Protein AF-A0A7V2MQZ3-F1 (afdb_monomer)

Solvent-accessible surface area (backbone atoms only — not comparable to full-atom values): 10594 Å² total; per-residue (Å²): 135,88,78,90,63,58,73,69,47,40,47,36,30,30,22,35,60,73,55,72,30,81,38,19,67,58,30,14,59,55,10,47,55,54,51,50,52,52,46,49,57,57,34,46,76,74,29,74,90,39,63,67,60,37,53,52,52,46,54,30,61,71,22,47,66,39,32,17,51,50,19,57,78,65,52,51,72,80,62,49,39,68,50,84,90,76,78,88,39,48,66,54,33,18,39,42,39,22,3,43,49,30,36,42,32,76,77,58,32,67,71,53,34,50,56,47,41,43,69,61,51,56,72,37,42,69,60,43,51,78,75,50,52,57,30,48,62,50,43,43,71,78,36,71,62,45,43,79,48,77,46,81,52,92,84,33,24,40,37,36,37,26,48,83,84,40,81,76,48,74,50,78,27,79,44,71,68,62,37,47,37,49,56,32,43,49,53,54,61,55,57,60,64,77,76,114

Secondary structure (DSSP, 8-state):
-PPP--HHHHHHHHB-GGGT--SHHHHHHHHHHHHHHHHHHHHHHH-TT-HHHHHHHHHHHTSHHHHHHHHHHTTGGGG-B--S-----HHHHHHHHHHHHHHHHHHHHHHHHHHHHHHHTGGGHHHHHHHH--HHHHHHHH-TT-EEEEEEETTEEEEEEEETTEEEEEEEESSHHHHHHHHHHHHHHHHHHTT-

Structure (mmCIF, N/CA/C/O backbone):
data_AF-A0A7V2MQZ3-F1
#
_entry.id   AF-A0A7V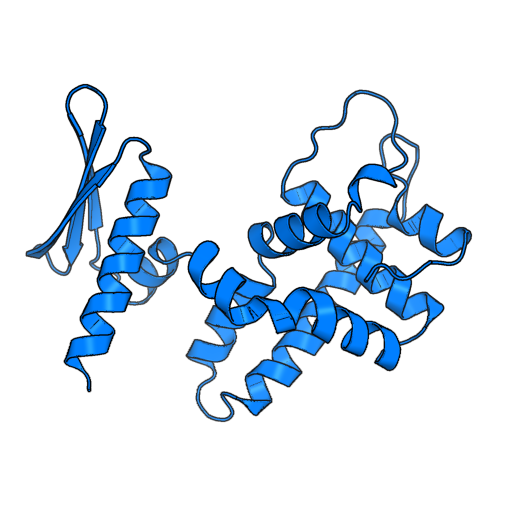2MQZ3-F1
#
loop_
_atom_site.group_PDB
_atom_site.id
_atom_site.type_symbol
_atom_site.label_atom_id
_atom_site.label_alt_id
_atom_site.label_comp_id
_atom_site.label_asym_id
_atom_site.label_entity_id
_atom_site.label_seq_id
_atom_site.pdbx_PDB_ins_code
_atom_site.Cartn_x
_atom_site.Cartn_y
_atom_site.Cartn_z
_atom_site.occupancy
_atom_site.B_iso_or_equiv
_atom_site.auth_seq_id
_atom_site.auth_comp_id
_atom_site.auth_asym_id
_atom_site.auth_atom_id
_atom_site.pdbx_PDB_model_num
ATOM 1 N N . MET A 1 1 ? 5.948 -13.185 -7.356 1.00 77.19 1 MET A N 1
ATOM 2 C CA . M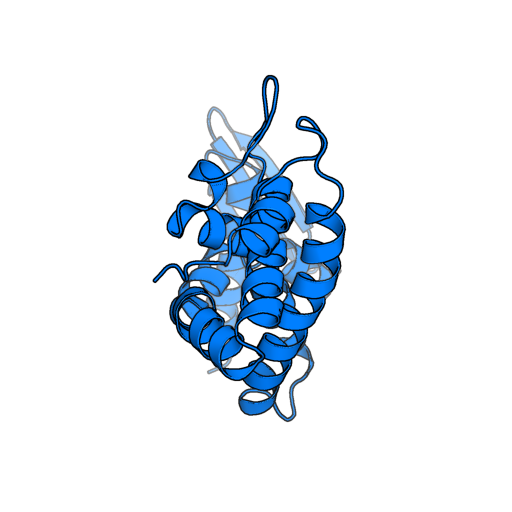ET A 1 1 ? 6.835 -13.218 -8.542 1.00 77.19 1 MET A CA 1
ATOM 3 C C . MET A 1 1 ? 7.273 -11.794 -8.841 1.00 77.19 1 MET A C 1
ATOM 5 O O . MET A 1 1 ? 6.405 -10.937 -8.936 1.00 77.19 1 MET A O 1
ATOM 9 N N . LYS A 1 2 ? 8.579 -11.535 -8.949 1.00 89.50 2 LYS A N 1
ATOM 10 C CA . LYS A 1 2 ? 9.127 -10.227 -9.335 1.00 89.50 2 LYS A CA 1
ATOM 11 C C . LYS A 1 2 ? 9.282 -10.167 -10.858 1.00 89.50 2 LYS A C 1
ATOM 13 O O . LYS A 1 2 ? 9.628 -11.168 -11.474 1.00 89.50 2 LYS A O 1
ATOM 18 N N . ILE A 1 3 ? 8.977 -9.022 -11.451 1.00 95.44 3 ILE A N 1
ATOM 19 C CA . ILE A 1 3 ? 9.142 -8.728 -12.878 1.00 95.44 3 ILE A CA 1
ATOM 20 C C . ILE A 1 3 ? 10.444 -7.948 -13.082 1.00 95.44 3 ILE A C 1
ATOM 22 O O . ILE A 1 3 ? 10.695 -6.939 -12.420 1.00 95.44 3 ILE A O 1
ATOM 26 N N . GLU A 1 4 ? 11.287 -8.417 -13.987 1.00 97.00 4 GLU A N 1
ATOM 27 C CA . GLU A 1 4 ? 12.479 -7.672 -14.377 1.00 97.00 4 GLU A CA 1
ATOM 28 C C . GLU A 1 4 ? 12.077 -6.397 -15.128 1.00 97.00 4 GLU A C 1
ATOM 30 O O . GLU A 1 4 ? 11.144 -6.424 -15.920 1.00 97.00 4 GLU A O 1
ATOM 35 N N . LEU A 1 5 ? 12.745 -5.279 -14.843 1.00 98.00 5 LEU A N 1
ATOM 36 C CA . LEU A 1 5 ? 12.546 -4.010 -15.545 1.00 98.00 5 LEU A CA 1
ATOM 37 C C . LEU A 1 5 ? 13.755 -3.742 -16.432 1.00 98.00 5 LEU A C 1
ATOM 39 O O . LEU A 1 5 ? 14.878 -4.105 -16.072 1.00 98.00 5 LEU A O 1
ATOM 43 N N . ASN A 1 6 ? 13.553 -3.036 -17.542 1.00 97.88 6 ASN A N 1
ATOM 44 C CA . ASN A 1 6 ? 14.670 -2.560 -18.344 1.00 97.88 6 ASN A CA 1
ATOM 45 C C . ASN A 1 6 ? 15.564 -1.618 -17.513 1.00 97.88 6 ASN A C 1
ATOM 47 O O . ASN A 1 6 ? 15.120 -1.003 -16.541 1.00 97.88 6 ASN A O 1
ATOM 51 N N . LEU A 1 7 ? 16.835 -1.480 -17.900 1.00 97.12 7 LEU A N 1
ATOM 52 C CA . LEU A 1 7 ? 17.829 -0.744 -17.107 1.00 97.12 7 LEU A CA 1
ATOM 53 C C . LEU A 1 7 ? 17.428 0.709 -16.817 1.00 97.12 7 LEU A C 1
ATOM 55 O O . LEU A 1 7 ? 17.641 1.197 -15.707 1.00 97.12 7 LEU A O 1
ATOM 59 N N . GLN A 1 8 ? 16.833 1.398 -17.793 1.00 97.81 8 GLN A N 1
ATOM 60 C CA . GLN A 1 8 ? 16.429 2.792 -17.632 1.00 97.81 8 GLN A CA 1
ATOM 61 C C . GLN A 1 8 ? 15.252 2.920 -16.660 1.00 97.81 8 GLN A C 1
ATOM 63 O O . GLN A 1 8 ? 15.266 3.773 -15.773 1.00 97.81 8 GLN A O 1
ATOM 68 N N . THR A 1 9 ? 14.238 2.074 -16.810 1.00 98.06 9 THR A N 1
ATOM 69 C CA . THR A 1 9 ? 13.069 2.031 -15.933 1.00 98.06 9 THR A CA 1
ATOM 70 C C . THR A 1 9 ? 13.478 1.619 -14.524 1.00 98.06 9 THR A C 1
ATOM 72 O O . THR A 1 9 ? 13.089 2.276 -13.560 1.00 98.06 9 THR A O 1
ATOM 75 N N . ARG A 1 10 ? 14.342 0.607 -14.390 1.00 98.12 10 ARG A N 1
ATOM 76 C CA . ARG A 1 10 ? 14.912 0.168 -13.110 1.00 98.12 10 ARG A CA 1
ATOM 77 C C . ARG A 1 10 ? 15.613 1.320 -12.391 1.00 98.12 10 ARG A C 1
ATOM 79 O O . ARG A 1 10 ? 15.331 1.554 -11.219 1.00 98.12 10 ARG A O 1
ATOM 86 N N . ASP A 1 11 ? 16.460 2.080 -13.086 1.00 98.25 11 ASP A N 1
ATOM 87 C CA . ASP A 1 11 ? 17.129 3.249 -12.502 1.00 98.25 11 ASP A CA 1
ATOM 88 C C . ASP A 1 11 ? 16.122 4.295 -12.004 1.00 98.25 11 ASP A C 1
ATOM 90 O O . ASP A 1 11 ? 16.222 4.784 -10.879 1.00 98.25 11 ASP A O 1
ATOM 94 N N . ARG A 1 12 ? 15.088 4.586 -12.800 1.00 98.31 12 ARG A N 1
ATOM 95 C CA . ARG A 1 12 ? 14.038 5.549 -12.438 1.00 98.31 12 ARG A CA 1
ATOM 96 C C . ARG A 1 12 ? 13.222 5.120 -11.219 1.00 98.31 12 ARG A C 1
ATOM 98 O O . ARG A 1 12 ? 12.841 5.984 -10.430 1.00 98.31 12 ARG A O 1
ATOM 105 N N . VAL A 1 13 ? 12.962 3.822 -11.069 1.00 98.38 13 VAL A N 1
ATOM 106 C CA . VAL A 1 13 ? 12.213 3.246 -9.943 1.00 98.38 13 VAL A CA 1
ATOM 107 C C . VAL A 1 13 ? 13.057 3.214 -8.671 1.00 98.38 13 VAL A C 1
ATOM 109 O O . VAL A 1 13 ? 12.599 3.642 -7.610 1.00 98.38 13 VAL A O 1
ATOM 112 N N . PHE A 1 14 ? 14.285 2.705 -8.761 1.00 98.31 14 PHE A N 1
ATOM 113 C CA . PHE A 1 14 ? 15.069 2.338 -7.584 1.00 98.31 14 PHE A CA 1
ATOM 114 C C . PHE A 1 14 ? 16.123 3.365 -7.179 1.00 98.31 14 PHE A C 1
ATOM 116 O O . PHE A 1 14 ? 16.664 3.264 -6.080 1.00 98.31 14 PHE A O 1
ATOM 123 N N . ARG A 1 15 ? 16.413 4.389 -7.987 1.00 98.12 15 ARG A N 1
ATOM 124 C CA . ARG A 1 15 ? 17.318 5.461 -7.560 1.00 98.12 15 ARG A CA 1
ATOM 125 C C . ARG A 1 15 ? 16.600 6.443 -6.643 1.00 98.12 15 ARG A C 1
ATOM 127 O O . ARG A 1 15 ? 15.761 7.236 -7.073 1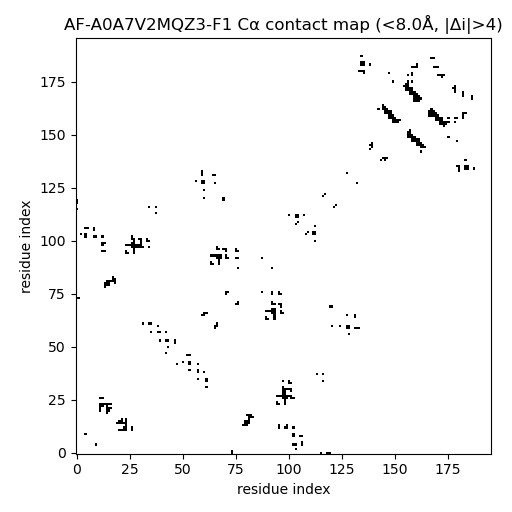.00 98.12 15 ARG A O 1
ATOM 134 N N . HIS A 1 16 ? 16.980 6.418 -5.370 1.00 97.06 16 HIS A N 1
ATOM 135 C CA . HIS A 1 16 ? 16.509 7.366 -4.372 1.00 97.06 16 HIS A CA 1
ATOM 136 C C . HIS A 1 16 ? 17.099 8.766 -4.611 1.00 97.06 16 HIS A C 1
ATOM 138 O O . HIS A 1 16 ? 18.188 8.919 -5.174 1.00 97.06 16 HIS A O 1
ATOM 144 N N . SER A 1 17 ? 16.417 9.808 -4.130 1.00 94.94 17 SER A N 1
ATOM 145 C CA . SER A 1 17 ? 16.867 11.198 -4.285 1.00 94.94 17 SER A CA 1
ATOM 146 C C . SER A 1 17 ? 18.221 11.479 -3.633 1.00 94.94 17 SER A C 1
ATOM 148 O O . SE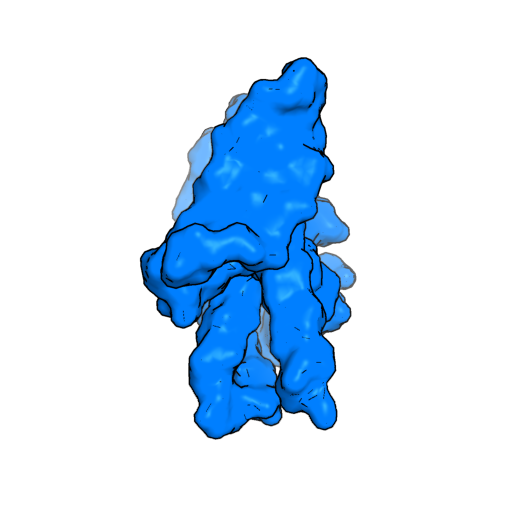R A 1 17 ? 18.979 12.297 -4.150 1.00 94.94 17 SER A O 1
ATOM 150 N N . SER A 1 18 ? 18.577 10.761 -2.562 1.00 95.25 18 SER A N 1
ATOM 151 C CA . SER A 1 18 ? 19.909 10.870 -1.948 1.00 95.25 18 SER A CA 1
ATOM 152 C C . SER A 1 18 ? 21.036 10.445 -2.898 1.00 95.25 18 SER A C 1
ATOM 154 O O . SER A 1 18 ? 22.121 11.015 -2.852 1.00 95.25 18 SER A O 1
ATOM 156 N N . ALA A 1 19 ? 20.783 9.512 -3.819 1.00 96.50 19 ALA A N 1
ATOM 157 C CA . ALA A 1 19 ? 21.722 9.119 -4.875 1.00 96.50 19 ALA A CA 1
ATOM 158 C C . ALA A 1 19 ? 21.478 9.858 -6.206 1.00 96.50 19 ALA A C 1
ATOM 160 O O . ALA A 1 19 ? 21.824 9.348 -7.275 1.00 96.50 19 ALA A O 1
ATOM 161 N N . GLY A 1 20 ? 20.848 11.038 -6.162 1.00 96.00 20 GLY A N 1
ATOM 162 C CA . GLY A 1 20 ? 20.572 11.863 -7.341 1.00 96.00 20 GLY A CA 1
ATOM 163 C C . GLY A 1 20 ? 19.349 11.432 -8.158 1.00 96.00 20 GLY A C 1
ATOM 164 O O . GLY A 1 20 ? 19.155 11.924 -9.270 1.00 96.00 20 GLY A O 1
ATOM 165 N N . GLY A 1 21 ? 18.515 10.528 -7.637 1.00 95.75 21 GLY A N 1
ATOM 166 C CA . GLY A 1 21 ? 17.287 10.086 -8.294 1.00 95.75 21 GLY A CA 1
ATOM 167 C C . GLY A 1 21 ? 16.233 11.188 -8.396 1.00 95.75 21 GLY A C 1
ATOM 168 O O . GLY A 1 21 ? 15.921 11.863 -7.417 1.00 95.75 21 GLY A O 1
ATOM 169 N N . LYS A 1 22 ? 15.657 11.361 -9.589 1.00 95.88 22 LYS A N 1
ATOM 170 C CA . LYS A 1 22 ? 14.635 12.392 -9.865 1.00 95.88 22 LYS A CA 1
ATOM 171 C C . LYS A 1 22 ? 13.248 11.820 -10.154 1.00 95.88 22 LYS A C 1
ATOM 173 O O . LYS A 1 22 ? 12.259 12.538 -10.060 1.00 95.88 22 LYS A O 1
ATOM 178 N N . PHE A 1 23 ? 13.174 10.537 -10.505 1.00 97.75 23 PHE A N 1
ATOM 179 C CA . PHE A 1 23 ? 11.973 9.948 -11.098 1.00 97.75 23 PHE A CA 1
ATOM 180 C C . PHE A 1 23 ? 11.154 9.090 -10.141 1.00 97.75 23 PHE A C 1
ATOM 182 O O . PHE A 1 23 ? 9.950 9.007 -10.346 1.00 97.75 23 PHE A O 1
ATOM 189 N N . GLN A 1 24 ? 11.743 8.523 -9.083 1.00 97.75 24 GLN A N 1
ATOM 190 C CA . GLN A 1 24 ? 11.048 7.577 -8.199 1.00 97.75 24 GLN A CA 1
ATOM 191 C C . GLN A 1 24 ? 9.705 8.117 -7.692 1.00 97.75 24 GLN A C 1
ATOM 193 O O . GLN A 1 24 ? 8.693 7.435 -7.786 1.00 97.75 24 GLN A O 1
ATOM 198 N N . ARG A 1 25 ? 9.664 9.369 -7.217 1.00 97.44 25 ARG A N 1
ATOM 199 C CA . ARG A 1 25 ? 8.416 9.985 -6.730 1.00 97.44 25 ARG A CA 1
ATOM 200 C C . ARG A 1 25 ? 7.404 10.268 -7.842 1.00 97.44 25 ARG A C 1
ATOM 202 O O . ARG A 1 25 ? 6.209 10.169 -7.601 1.00 97.44 25 ARG A O 1
ATOM 209 N N . ILE A 1 26 ? 7.871 10.597 -9.047 1.00 98.38 26 ILE A N 1
ATOM 210 C CA . ILE A 1 26 ? 7.007 10.796 -10.223 1.00 98.38 26 ILE A CA 1
ATOM 211 C C . ILE A 1 26 ? 6.400 9.455 -10.645 1.00 98.38 26 ILE A C 1
ATOM 213 O O . ILE A 1 26 ? 5.207 9.363 -10.917 1.00 98.38 26 ILE A O 1
ATOM 217 N N . TYR A 1 27 ? 7.216 8.401 -10.652 1.00 98.62 27 TYR A N 1
ATOM 218 C CA . TYR A 1 27 ? 6.777 7.045 -10.950 1.00 98.62 27 TYR A CA 1
ATOM 219 C C . TYR A 1 27 ? 5.784 6.559 -9.900 1.00 98.62 27 TYR A C 1
ATOM 221 O O . TYR A 1 27 ? 4.751 6.023 -10.275 1.00 98.62 27 TYR A O 1
ATOM 229 N N . ALA A 1 28 ? 6.045 6.805 -8.615 1.00 98.69 28 ALA A N 1
ATOM 230 C CA . ALA A 1 28 ? 5.125 6.467 -7.535 1.00 98.69 28 ALA A CA 1
ATOM 231 C C . ALA A 1 28 ? 3.776 7.185 -7.676 1.00 98.69 28 ALA A C 1
ATOM 233 O O . ALA A 1 28 ? 2.739 6.544 -7.591 1.00 98.69 28 ALA A O 1
ATOM 234 N N . PHE A 1 29 ? 3.779 8.481 -8.002 1.00 98.44 29 PHE A N 1
ATOM 235 C CA . PHE A 1 29 ?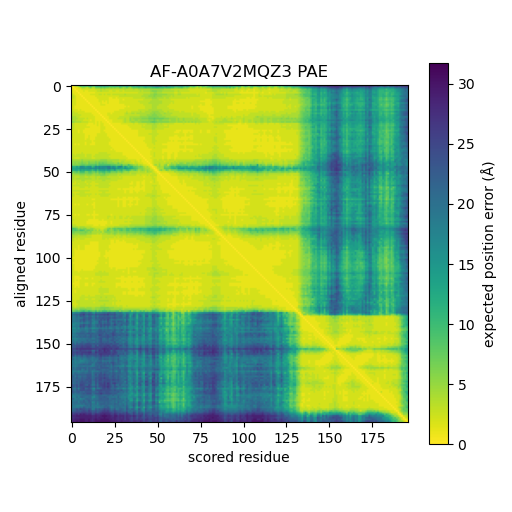 2.551 9.243 -8.246 1.00 98.44 29 PHE A CA 1
ATOM 236 C C . PHE A 1 29 ? 1.672 8.626 -9.351 1.00 98.44 29 PHE A C 1
ATOM 238 O O . PHE A 1 29 ? 0.463 8.480 -9.181 1.00 98.44 29 PHE A O 1
ATOM 245 N N . ILE A 1 30 ? 2.276 8.217 -10.471 1.00 98.69 30 ILE A N 1
ATOM 246 C CA . ILE A 1 30 ? 1.553 7.525 -11.551 1.00 98.69 30 ILE A CA 1
ATOM 247 C C . ILE A 1 30 ? 1.141 6.113 -11.101 1.00 98.69 30 ILE A C 1
ATOM 249 O O . ILE A 1 30 ? 0.026 5.670 -11.365 1.00 98.69 30 ILE A O 1
ATOM 253 N N . GLY A 1 31 ? 2.034 5.413 -10.402 1.00 98.75 31 GLY A N 1
ATOM 254 C CA . GLY A 1 31 ? 1.835 4.063 -9.886 1.00 98.75 31 GLY A CA 1
ATOM 255 C C . GLY A 1 31 ? 0.650 3.938 -8.936 1.00 98.75 31 GLY A C 1
ATOM 256 O O . GLY A 1 31 ? -0.130 3.002 -9.081 1.00 98.75 31 GLY A O 1
ATOM 257 N N . ASP A 1 32 ? 0.471 4.902 -8.033 1.00 98.69 32 ASP A N 1
ATOM 258 C CA . ASP A 1 32 ? -0.690 4.994 -7.140 1.00 98.69 32 ASP A CA 1
ATOM 259 C C . ASP A 1 32 ? -2.001 5.014 -7.941 1.00 98.69 32 ASP A C 1
ATOM 261 O O . ASP A 1 32 ? -2.896 4.207 -7.696 1.00 98.69 32 ASP A O 1
ATOM 265 N N . SER A 1 33 ? -2.069 5.827 -9.001 1.00 98.69 33 SER A N 1
ATOM 266 C CA . SER A 1 33 ? -3.246 5.882 -9.884 1.00 98.69 33 SER A CA 1
ATOM 267 C C . SER A 1 33 ? -3.496 4.562 -10.624 1.00 98.69 33 SER A C 1
ATOM 269 O O . SER A 1 33 ? -4.645 4.162 -10.817 1.00 98.69 33 SER A O 1
ATOM 271 N N . LEU A 1 34 ? -2.435 3.863 -11.037 1.00 98.75 34 LEU A N 1
ATOM 272 C CA . LEU A 1 34 ? -2.548 2.567 -11.711 1.00 98.75 34 LEU A CA 1
ATOM 273 C C . LEU A 1 34 ? -3.045 1.466 -10.761 1.00 98.75 34 LEU A C 1
ATOM 275 O O . LEU A 1 34 ? -3.885 0.650 -11.148 1.00 98.75 34 LEU A O 1
ATOM 279 N N . ILE A 1 35 ? -2.550 1.455 -9.520 1.00 98.75 35 ILE A N 1
ATOM 280 C CA . ILE A 1 35 ? -3.016 0.547 -8.465 1.00 98.75 35 ILE A CA 1
ATOM 281 C C . ILE A 1 35 ? -4.481 0.850 -8.134 1.00 98.75 35 ILE A C 1
ATOM 283 O O . ILE A 1 35 ? -5.292 -0.074 -8.055 1.00 98.75 35 ILE A O 1
ATOM 287 N N . ASP A 1 36 ? -4.845 2.127 -7.994 1.00 98.19 36 ASP A N 1
ATOM 288 C CA . ASP A 1 36 ? -6.214 2.550 -7.692 1.00 98.19 36 ASP A CA 1
ATOM 289 C C . ASP A 1 36 ? -7.190 2.138 -8.803 1.00 98.19 36 ASP A C 1
ATOM 291 O O . ASP A 1 36 ? -8.258 1.597 -8.512 1.00 98.19 36 ASP A O 1
ATOM 295 N N . LEU A 1 37 ? -6.807 2.300 -10.076 1.00 98.31 37 LEU A N 1
ATOM 296 C CA . LEU A 1 37 ? -7.599 1.841 -11.219 1.00 98.31 37 LEU A CA 1
ATOM 297 C C . LEU A 1 37 ? -7.852 0.330 -11.162 1.00 98.31 37 LEU A C 1
ATOM 299 O O . LEU A 1 37 ? -8.998 -0.105 -11.283 1.00 98.31 37 LEU A O 1
ATOM 303 N N . TYR A 1 38 ? -6.799 -0.460 -10.948 1.00 98.50 38 TYR A N 1
ATOM 304 C CA . TYR A 1 38 ? -6.908 -1.912 -10.822 1.00 98.50 38 TYR A CA 1
ATOM 305 C C . TYR A 1 38 ? -7.855 -2.311 -9.679 1.00 98.50 38 TYR A C 1
ATOM 307 O O . TYR A 1 38 ? -8.788 -3.094 -9.878 1.00 98.50 38 TYR A O 1
ATOM 315 N N . LEU A 1 39 ? -7.657 -1.738 -8.488 1.00 97.81 39 LEU A N 1
ATOM 316 C CA . LEU A 1 39 ? -8.474 -2.044 -7.314 1.00 97.81 39 LEU A CA 1
ATOM 317 C C . LEU A 1 39 ? -9.936 -1.659 -7.527 1.00 97.81 39 LEU A C 1
ATOM 319 O O . LEU A 1 39 ? -10.821 -2.440 -7.188 1.00 97.81 39 LEU A O 1
ATOM 323 N N . ARG A 1 40 ? -10.213 -0.495 -8.123 1.00 95.50 40 ARG A N 1
ATOM 324 C CA . ARG A 1 40 ? -11.585 -0.077 -8.440 1.00 95.50 40 ARG A CA 1
ATOM 325 C C . ARG A 1 40 ? -12.261 -1.025 -9.415 1.00 95.50 40 ARG A C 1
ATOM 327 O O . ARG A 1 40 ? -13.412 -1.370 -9.183 1.00 95.50 40 ARG A O 1
ATOM 334 N N . GLN A 1 41 ? -11.564 -1.475 -10.459 1.00 95.31 41 GLN A N 1
ATOM 335 C CA . GLN A 1 41 ? -12.124 -2.448 -11.399 1.00 95.31 41 GLN A CA 1
ATOM 336 C C . GLN A 1 41 ? -12.497 -3.756 -10.696 1.00 95.31 41 GLN A C 1
ATOM 338 O O . GLN A 1 41 ? -13.600 -4.262 -10.892 1.00 95.31 41 GLN A O 1
ATOM 343 N N . LYS A 1 42 ? -11.617 -4.273 -9.833 1.00 95.62 42 LYS A N 1
ATOM 344 C CA . LYS A 1 42 ? -11.877 -5.497 -9.066 1.00 95.62 42 LYS A CA 1
ATOM 345 C C . LYS A 1 42 ? -13.011 -5.346 -8.063 1.00 95.62 42 LYS A C 1
ATOM 347 O O . LYS A 1 42 ? -13.875 -6.210 -7.971 1.00 95.62 42 LYS A O 1
ATOM 352 N N . LEU A 1 43 ? -13.023 -4.246 -7.322 1.00 90.00 43 LEU A N 1
ATOM 353 C CA . LEU A 1 43 ? -14.022 -4.011 -6.285 1.00 90.00 43 LEU A CA 1
ATOM 354 C C . LEU A 1 43 ? -15.393 -3.695 -6.877 1.00 90.00 43 LEU A C 1
ATOM 356 O O . LEU A 1 43 ? -16.389 -4.127 -6.314 1.00 90.00 43 LEU A O 1
ATOM 360 N N . PHE A 1 44 ? -15.464 -3.026 -8.029 1.00 89.38 44 PHE A N 1
ATOM 361 C CA . PHE A 1 44 ? -16.727 -2.788 -8.729 1.00 89.38 44 PHE A CA 1
ATOM 362 C C . PHE A 1 44 ? -17.387 -4.086 -9.210 1.00 89.38 44 PHE A C 1
ATOM 364 O O . PHE A 1 44 ? -18.606 -4.205 -9.170 1.00 89.38 44 PHE A O 1
ATOM 371 N N . GLN A 1 45 ? -16.591 -5.087 -9.603 1.00 87.50 45 GLN A N 1
ATOM 372 C CA . GLN A 1 45 ? -17.109 -6.414 -9.959 1.00 87.50 45 GLN A CA 1
ATOM 373 C C . GLN A 1 45 ? -17.732 -7.155 -8.763 1.00 87.50 45 GLN A C 1
ATOM 375 O O . GLN A 1 45 ? -18.548 -8.047 -8.971 1.00 87.50 45 GLN A O 1
ATOM 380 N N . ILE A 1 46 ? -17.357 -6.802 -7.527 1.00 83.88 46 ILE A N 1
ATOM 381 C CA . ILE A 1 46 ? -17.856 -7.433 -6.293 1.00 83.88 46 ILE A CA 1
ATOM 382 C C . ILE A 1 46 ? -18.997 -6.621 -5.669 1.00 83.88 46 ILE A C 1
ATOM 384 O O . ILE A 1 46 ? -19.985 -7.190 -5.216 1.00 83.88 46 ILE A O 1
ATOM 388 N N . TYR A 1 47 ? -18.858 -5.296 -5.636 1.00 79.69 47 TYR A N 1
ATOM 389 C CA . TYR A 1 47 ? -19.717 -4.367 -4.901 1.00 79.69 47 TYR A CA 1
ATOM 390 C C . TYR A 1 47 ? -20.420 -3.384 -5.841 1.00 79.69 47 TYR A C 1
ATOM 392 O O . TYR A 1 47 ? -20.355 -2.173 -5.631 1.00 79.69 47 TYR A O 1
ATOM 400 N N . PHE A 1 48 ? -21.069 -3.896 -6.890 1.00 73.19 48 PHE A N 1
ATOM 401 C CA . PHE A 1 48 ? -21.702 -3.072 -7.928 1.00 73.19 48 PHE A CA 1
ATOM 402 C C . PHE A 1 48 ? -22.635 -1.989 -7.346 1.00 73.19 48 PHE A C 1
ATOM 404 O O . PHE A 1 48 ? -22.548 -0.831 -7.748 1.00 73.19 48 PHE A O 1
ATOM 411 N N . ASP A 1 49 ? -23.428 -2.342 -6.326 1.00 75.06 49 ASP A N 1
ATOM 412 C CA . ASP A 1 49 ? -24.406 -1.447 -5.686 1.00 75.06 49 ASP A CA 1
ATOM 413 C C . ASP A 1 49 ? -23.969 -0.900 -4.312 1.00 75.06 49 ASP A C 1
ATOM 415 O O . ASP A 1 49 ? -24.675 -0.086 -3.716 1.00 75.06 49 ASP A O 1
ATOM 419 N N . ASP A 1 50 ? -22.804 -1.308 -3.793 1.00 68.12 50 ASP A N 1
ATOM 420 C CA . ASP A 1 50 ? -22.352 -0.944 -2.442 1.00 68.12 50 ASP A CA 1
ATOM 421 C C . ASP A 1 50 ? -20.967 -0.281 -2.433 1.00 68.12 50 ASP A C 1
ATOM 423 O O . ASP A 1 50 ? -19.936 -0.821 -2.007 1.00 68.12 50 ASP A O 1
ATOM 427 N N . LEU A 1 51 ? -20.959 0.972 -2.891 1.00 73.62 51 LEU A N 1
ATOM 428 C CA . LEU A 1 51 ? -19.756 1.799 -2.990 1.00 73.62 51 LEU A CA 1
ATOM 429 C C . LEU A 1 51 ? -19.077 2.056 -1.635 1.00 73.62 51 LEU A C 1
ATOM 431 O O . LEU A 1 51 ? -17.887 2.392 -1.599 1.00 73.62 51 LEU A O 1
ATOM 435 N N . LYS A 1 52 ? -19.798 1.901 -0.515 1.00 70.62 52 LYS A N 1
ATOM 436 C CA . LYS A 1 52 ? -19.242 2.128 0.822 1.00 70.62 52 LYS A CA 1
ATOM 437 C C . LYS A 1 52 ? -18.196 1.065 1.151 1.00 70.62 52 LYS A C 1
ATOM 439 O O . LYS A 1 52 ? -17.081 1.426 1.537 1.00 70.62 52 LYS A O 1
ATOM 444 N N . TYR A 1 53 ? -18.515 -0.218 0.971 1.00 70.38 53 TYR A N 1
ATOM 445 C CA . TYR A 1 53 ? -17.560 -1.299 1.246 1.00 70.38 53 TYR A CA 1
ATOM 446 C C . TYR A 1 53 ? -16.409 -1.306 0.242 1.00 70.38 53 TYR A C 1
ATOM 448 O O . TYR A 1 53 ? -15.256 -1.419 0.662 1.00 70.38 53 TYR A O 1
ATOM 456 N N . ALA A 1 54 ? -16.683 -1.053 -1.044 1.00 79.94 54 ALA A N 1
ATOM 457 C CA . ALA A 1 54 ? -15.630 -0.891 -2.047 1.00 79.94 54 ALA A CA 1
ATOM 458 C C . ALA A 1 54 ? -14.618 0.199 -1.651 1.00 79.94 54 ALA A C 1
ATOM 460 O O . ALA A 1 54 ? -13.409 -0.010 -1.733 1.00 79.94 54 ALA A O 1
ATOM 461 N N . SER A 1 55 ? -15.085 1.354 -1.167 1.00 79.31 55 SER A N 1
ATOM 462 C CA . SER A 1 55 ? -14.200 2.444 -0.743 1.00 79.31 55 SER A CA 1
ATOM 463 C C . SER A 1 55 ? -13.329 2.069 0.464 1.00 79.31 55 SER A C 1
ATOM 465 O O . SER A 1 55 ? -12.138 2.402 0.492 1.00 79.31 55 SER A O 1
ATOM 467 N N . ILE A 1 56 ? -13.898 1.344 1.436 1.00 80.31 56 ILE A N 1
ATOM 468 C CA . ILE A 1 56 ? -13.180 0.870 2.629 1.00 80.31 56 ILE A CA 1
ATOM 469 C C . ILE A 1 56 ? -12.080 -0.113 2.230 1.00 80.31 56 ILE A C 1
ATOM 471 O O . ILE A 1 56 ? -10.917 0.121 2.552 1.00 80.31 56 ILE A O 1
ATOM 475 N N . GLU A 1 57 ? -12.418 -1.170 1.489 1.00 87.12 57 GLU A N 1
ATOM 476 C CA . GLU A 1 57 ? -11.436 -2.182 1.095 1.00 87.12 57 GLU A CA 1
ATOM 477 C C . GLU A 1 57 ? -10.329 -1.602 0.225 1.00 87.12 57 GLU A C 1
ATOM 479 O O . GLU A 1 57 ? -9.151 -1.849 0.477 1.00 87.12 57 GLU A O 1
ATOM 484 N N . ARG A 1 58 ? -10.687 -0.759 -0.749 1.00 93.31 58 ARG A N 1
ATOM 485 C CA . ARG A 1 58 ? -9.718 -0.026 -1.569 1.00 93.31 58 ARG A CA 1
ATOM 486 C C . ARG A 1 58 ? -8.753 0.773 -0.696 1.00 93.31 58 ARG A C 1
ATOM 488 O O . ARG A 1 58 ? -7.548 0.724 -0.917 1.00 93.31 58 ARG A O 1
ATOM 495 N N . GLY A 1 59 ? -9.271 1.483 0.310 1.00 90.31 59 GLY A N 1
ATOM 496 C CA . GLY A 1 59 ? -8.460 2.261 1.246 1.00 90.31 59 GLY A CA 1
ATOM 497 C C . GLY A 1 59 ? -7.457 1.420 2.030 1.00 90.31 59 GLY A C 1
ATOM 498 O O . GLY A 1 59 ? -6.348 1.885 2.281 1.00 90.31 59 GLY A O 1
ATOM 499 N N . ILE A 1 60 ? -7.815 0.183 2.369 1.00 89.62 60 ILE A N 1
ATOM 500 C CA . ILE A 1 60 ? -6.937 -0.748 3.083 1.00 89.62 60 ILE A CA 1
ATOM 501 C C . ILE A 1 60 ? -5.894 -1.337 2.134 1.00 89.62 60 ILE A C 1
ATOM 503 O O . ILE A 1 60 ? -4.700 -1.316 2.441 1.00 89.62 60 ILE A O 1
ATOM 507 N N . LEU A 1 61 ? -6.320 -1.827 0.968 1.00 95.38 61 LEU A N 1
ATOM 508 C CA . LEU A 1 61 ? -5.449 -2.475 -0.016 1.00 95.38 61 LEU A CA 1
ATOM 509 C C . LEU A 1 61 ? -4.412 -1.505 -0.597 1.00 95.38 61 LEU A C 1
ATOM 511 O O . LEU A 1 61 ? -3.254 -1.882 -0.745 1.00 95.38 61 LEU A O 1
ATOM 515 N N . ALA A 1 62 ? -4.798 -0.250 -0.842 1.00 96.38 62 ALA A N 1
ATOM 516 C CA . ALA A 1 62 ? -3.900 0.817 -1.292 1.00 96.38 62 ALA A CA 1
ATOM 517 C C . ALA A 1 62 ? -3.200 1.561 -0.136 1.00 96.38 62 ALA A C 1
ATOM 519 O O . ALA A 1 62 ? -2.551 2.582 -0.350 1.00 96.38 62 ALA A O 1
ATOM 520 N N . SER A 1 63 ? -3.342 1.109 1.115 1.00 94.44 63 SER A N 1
ATOM 521 C CA . SER A 1 63 ? -2.705 1.793 2.243 1.00 94.44 63 SER A CA 1
ATOM 522 C C . SER A 1 63 ? -1.185 1.613 2.229 1.00 94.44 63 SER A C 1
ATOM 524 O O . SER A 1 63 ? -0.667 0.562 1.851 1.00 94.44 63 SER A O 1
ATOM 526 N N . LYS A 1 64 ? -0.453 2.597 2.770 1.00 94.56 64 LYS A N 1
ATOM 527 C CA . LYS A 1 64 ? 1.012 2.510 2.935 1.00 94.56 64 LYS A CA 1
ATOM 528 C C . LYS A 1 64 ? 1.455 1.249 3.680 1.00 94.56 64 LYS A C 1
ATOM 530 O O . LYS A 1 64 ? 2.513 0.718 3.374 1.00 94.56 64 LYS A O 1
ATOM 535 N N . ARG A 1 65 ? 0.661 0.765 4.643 1.00 93.44 65 ARG A N 1
ATOM 536 C CA . ARG A 1 65 ? 0.965 -0.469 5.385 1.00 93.44 65 ARG A CA 1
ATOM 537 C C . ARG A 1 65 ? 0.891 -1.690 4.473 1.00 93.44 65 ARG A C 1
ATOM 539 O O . ARG A 1 65 ? 1.858 -2.444 4.412 1.00 93.44 65 ARG A O 1
ATOM 546 N N . SER A 1 66 ? -0.198 -1.826 3.718 1.00 96.00 66 SER A N 1
ATOM 547 C CA . SER A 1 66 ? -0.371 -2.908 2.744 1.00 96.00 66 SER A CA 1
ATOM 548 C C . SER A 1 66 ? 0.714 -2.871 1.671 1.00 96.00 66 SER A C 1
ATOM 550 O O . SER A 1 66 ? 1.396 -3.868 1.453 1.00 96.00 66 SER A O 1
ATOM 552 N N . LEU A 1 67 ? 0.948 -1.711 1.053 1.00 98.25 67 LEU A N 1
ATOM 553 C CA . LEU A 1 67 ? 1.938 -1.585 -0.019 1.00 98.25 67 LEU A CA 1
ATOM 554 C C . LEU A 1 67 ? 3.379 -1.764 0.494 1.00 98.25 67 LEU A C 1
ATOM 556 O O . LEU A 1 67 ? 4.186 -2.401 -0.178 1.00 98.25 67 LEU A O 1
ATOM 560 N N . SER A 1 68 ? 3.700 -1.286 1.703 1.00 97.94 68 SER A N 1
ATOM 561 C CA . SER A 1 68 ? 4.984 -1.556 2.373 1.00 97.94 68 SER A CA 1
ATOM 562 C C . SER A 1 68 ? 5.187 -3.049 2.618 1.00 97.94 68 SER A C 1
ATOM 564 O O . SER A 1 68 ? 6.261 -3.580 2.334 1.00 97.94 68 SER A O 1
ATOM 566 N N . TYR A 1 69 ? 4.153 -3.747 3.094 1.00 96.75 69 TYR A N 1
ATOM 567 C CA . TYR A 1 69 ? 4.201 -5.190 3.309 1.00 96.75 69 TYR A CA 1
ATOM 568 C C . TYR A 1 69 ? 4.499 -5.944 2.004 1.00 96.75 69 TYR A C 1
ATOM 570 O O . TYR A 1 69 ? 5.449 -6.725 1.963 1.00 96.75 69 TYR A O 1
ATOM 578 N N . ILE A 1 70 ? 3.789 -5.633 0.913 1.00 98.12 70 ILE A N 1
ATOM 579 C CA . ILE A 1 70 ? 4.047 -6.256 -0.396 1.00 98.12 70 ILE A CA 1
ATOM 580 C C . ILE A 1 70 ? 5.453 -5.917 -0.917 1.00 98.12 70 ILE A C 1
ATOM 582 O O . ILE A 1 70 ? 6.156 -6.785 -1.432 1.00 98.12 70 ILE A O 1
ATOM 586 N N . SER A 1 71 ? 5.905 -4.673 -0.742 1.00 98.12 71 SER A N 1
ATOM 587 C CA . SER A 1 71 ? 7.258 -4.234 -1.111 1.00 98.12 71 SER A CA 1
ATOM 588 C C . SER A 1 71 ? 8.353 -5.048 -0.412 1.00 98.12 71 SER A C 1
ATOM 590 O O . SER A 1 71 ? 9.348 -5.432 -1.036 1.00 98.12 71 SER A O 1
ATOM 592 N N . LYS A 1 72 ? 8.159 -5.346 0.882 1.00 97.12 72 LYS A N 1
ATOM 593 C CA . LYS A 1 72 ? 9.066 -6.185 1.680 1.00 97.12 72 LYS A CA 1
ATOM 594 C C . LYS A 1 72 ? 9.057 -7.631 1.205 1.00 97.12 72 LYS A C 1
ATOM 596 O O . LY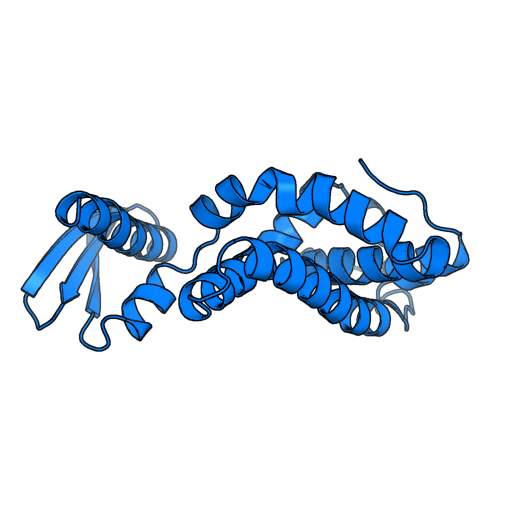S A 1 72 ? 10.130 -8.183 1.009 1.00 97.12 72 LYS A O 1
ATOM 601 N N . GLU A 1 73 ? 7.884 -8.219 0.971 1.00 96.56 73 GLU A N 1
ATOM 602 C CA . GLU A 1 73 ? 7.782 -9.603 0.481 1.00 96.56 73 GLU A CA 1
ATOM 603 C C . GLU A 1 73 ? 8.446 -9.814 -0.883 1.00 96.56 73 GLU A C 1
ATOM 605 O O . GLU A 1 73 ? 8.918 -10.905 -1.190 1.00 96.56 73 GLU A O 1
ATOM 610 N N . LEU A 1 74 ? 8.491 -8.771 -1.709 1.00 97.50 74 LEU A N 1
ATOM 611 C CA . LEU A 1 74 ? 9.157 -8.795 -3.010 1.00 97.50 74 LEU A CA 1
ATOM 612 C C . LEU A 1 74 ? 10.642 -8.406 -2.948 1.00 97.50 74 LEU A C 1
ATOM 614 O O . LEU A 1 74 ? 11.280 -8.300 -4.002 1.00 97.50 74 LEU A O 1
ATOM 618 N N . SER A 1 75 ? 11.183 -8.145 -1.751 1.00 97.38 75 SER A N 1
ATOM 619 C CA . SER A 1 75 ? 12.551 -7.656 -1.549 1.00 97.38 75 SER A CA 1
ATOM 620 C C . SER A 1 75 ? 12.891 -6.466 -2.458 1.00 97.38 75 SER A C 1
ATOM 622 O O . SER A 1 75 ? 13.976 -6.371 -3.028 1.00 97.38 75 SER A O 1
ATOM 624 N N . LEU A 1 76 ? 11.950 -5.532 -2.659 1.00 97.62 76 LEU A N 1
ATOM 625 C CA . LEU A 1 76 ? 12.190 -4.370 -3.532 1.00 97.62 76 LEU A CA 1
ATOM 626 C C . LEU A 1 76 ? 13.206 -3.393 -2.932 1.00 97.62 76 LEU A C 1
ATOM 628 O O . LEU A 1 76 ? 13.924 -2.711 -3.656 1.00 97.62 76 LEU A O 1
ATOM 632 N N . HIS A 1 77 ? 13.276 -3.346 -1.606 1.00 95.31 77 HIS A N 1
ATOM 633 C CA . HIS A 1 77 ? 14.211 -2.511 -0.862 1.00 95.31 77 HIS A CA 1
ATOM 634 C C . HIS A 1 77 ? 15.680 -2.880 -1.107 1.00 95.31 77 HIS A C 1
ATOM 636 O O . HIS A 1 77 ? 16.531 -1.996 -1.068 1.00 95.31 77 HIS A O 1
ATOM 642 N N . GLU A 1 78 ? 15.967 -4.145 -1.423 1.00 95.88 78 GLU A N 1
ATOM 643 C CA . GLU A 1 78 ? 17.317 -4.624 -1.751 1.00 95.88 78 GLU A CA 1
ATOM 644 C C . GLU A 1 78 ? 17.825 -4.082 -3.097 1.00 95.88 78 GLU A C 1
ATOM 646 O O . GLU A 1 78 ? 19.026 -4.061 -3.344 1.00 95.88 78 GLU A O 1
ATOM 651 N N . GLU A 1 79 ? 16.932 -3.604 -3.969 1.00 97.00 79 GLU A N 1
ATOM 652 C CA . GLU A 1 79 ? 17.318 -2.999 -5.251 1.00 97.00 79 GLU A CA 1
ATOM 653 C C . GLU A 1 79 ? 17.534 -1.491 -5.173 1.00 97.00 79 GLU A C 1
ATOM 655 O O . GLU A 1 79 ? 17.964 -0.883 -6.156 1.00 97.00 79 GLU A O 1
ATOM 660 N N . LEU A 1 80 ? 17.221 -0.875 -4.030 1.00 97.25 80 LEU A N 1
ATOM 661 C CA . LEU A 1 80 ? 17.282 0.568 -3.877 1.00 97.25 80 LEU A CA 1
ATOM 662 C C . LEU A 1 80 ? 18.728 1.061 -4.032 1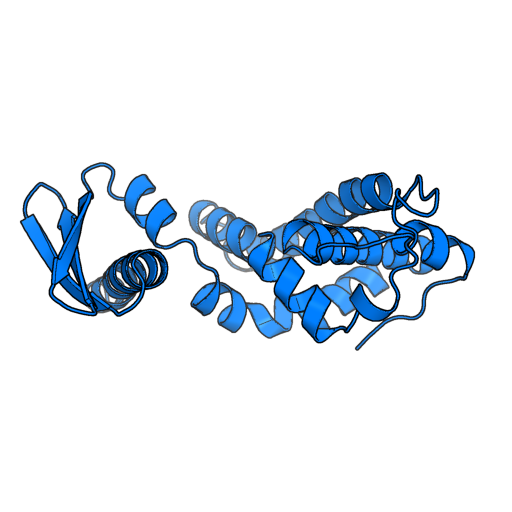.00 97.25 80 LEU A C 1
ATOM 664 O O . LEU A 1 80 ? 19.631 0.645 -3.312 1.00 97.25 80 LEU A O 1
ATOM 668 N N . ILE A 1 81 ? 18.927 2.023 -4.929 1.00 97.62 81 ILE A N 1
ATOM 669 C CA . ILE A 1 81 ? 20.193 2.732 -5.109 1.00 97.62 81 ILE A CA 1
ATOM 670 C C . ILE A 1 81 ? 20.113 4.024 -4.301 1.00 97.62 81 ILE A C 1
ATOM 672 O O . ILE A 1 81 ? 19.317 4.918 -4.607 1.00 97.62 81 ILE A O 1
ATOM 676 N N . TYR A 1 82 ? 20.947 4.140 -3.272 1.00 96.94 82 TYR A N 1
ATOM 677 C CA . TYR A 1 82 ? 20.952 5.281 -2.364 1.00 96.94 82 TYR A CA 1
ATOM 678 C C . TYR A 1 82 ? 22.353 5.626 -1.860 1.00 96.94 82 TYR A C 1
ATOM 680 O O . TYR A 1 82 ? 23.291 4.843 -1.976 1.00 96.94 82 TYR A O 1
ATOM 688 N N . SER A 1 83 ? 22.484 6.828 -1.302 1.00 95.31 83 SER A N 1
ATOM 689 C CA . SER A 1 83 ? 23.670 7.275 -0.572 1.00 95.31 83 SER A CA 1
ATOM 690 C C . SER A 1 83 ? 23.310 7.579 0.887 1.00 95.31 83 SER A C 1
ATOM 692 O O . SER A 1 83 ? 22.173 7.969 1.185 1.00 95.31 83 SER A O 1
ATOM 694 N N . GLY A 1 84 ? 24.285 7.397 1.784 1.00 92.38 84 GLY A N 1
ATOM 695 C CA . GLY A 1 84 ? 24.141 7.643 3.220 1.00 92.38 84 GLY A CA 1
ATOM 696 C C . GLY A 1 84 ? 23.251 6.628 3.945 1.00 92.38 84 GLY A C 1
ATOM 697 O O . GLY A 1 84 ? 22.960 5.547 3.436 1.00 92.38 84 GLY A O 1
ATOM 698 N N . ASN A 1 85 ? 22.812 6.992 5.151 1.00 90.12 85 ASN A N 1
ATOM 699 C CA . ASN A 1 85 ? 21.874 6.185 5.928 1.00 90.12 85 ASN A CA 1
ATOM 700 C C . ASN A 1 85 ? 20.438 6.466 5.476 1.00 90.12 85 ASN A C 1
ATOM 702 O O . ASN A 1 85 ? 19.962 7.599 5.573 1.00 90.12 85 ASN A O 1
ATOM 706 N N . ILE A 1 86 ? 19.737 5.426 5.024 1.00 90.50 86 ILE A N 1
ATOM 707 C CA . ILE A 1 86 ? 18.311 5.484 4.699 1.00 90.50 86 ILE A CA 1
ATOM 708 C C . ILE A 1 86 ? 17.493 4.764 5.763 1.00 90.50 86 ILE A C 1
ATOM 710 O O . ILE A 1 86 ? 17.798 3.645 6.165 1.00 90.50 86 ILE A O 1
ATOM 714 N N . ASN A 1 87 ? 16.399 5.407 6.168 1.00 90.81 87 ASN A N 1
ATOM 715 C CA . ASN A 1 87 ? 15.346 4.760 6.932 1.00 90.81 87 ASN A CA 1
ATOM 716 C C . ASN A 1 87 ? 14.333 4.113 5.974 1.00 90.81 87 ASN A C 1
ATOM 718 O O . ASN A 1 87 ? 13.585 4.816 5.286 1.00 90.81 87 ASN A O 1
ATOM 722 N N . PHE A 1 88 ? 14.272 2.781 5.974 1.00 93.00 88 PHE A N 1
ATOM 723 C CA . PHE A 1 88 ? 13.278 1.990 5.241 1.00 93.00 88 PHE A CA 1
ATOM 724 C C . PHE A 1 88 ? 11.907 2.025 5.930 1.00 93.00 88 PHE A C 1
ATOM 726 O O . PHE A 1 88 ? 11.370 1.018 6.387 1.00 93.00 88 PHE A O 1
ATOM 733 N N . SER A 1 89 ? 11.344 3.229 6.009 1.00 95.12 89 SER A N 1
ATOM 734 C CA . SER A 1 89 ? 9.999 3.470 6.526 1.00 95.12 89 SER A CA 1
ATOM 735 C C . SER A 1 89 ? 8.926 2.873 5.614 1.00 95.12 89 SER A C 1
ATOM 737 O O . SER A 1 89 ? 9.133 2.739 4.406 1.00 95.12 89 SER A O 1
ATOM 739 N N . ASP A 1 90 ? 7.734 2.621 6.161 1.00 93.06 90 ASP A N 1
ATOM 740 C CA . ASP A 1 90 ? 6.584 2.175 5.361 1.00 93.06 90 ASP A CA 1
ATOM 741 C C . ASP A 1 90 ? 6.256 3.139 4.217 1.00 93.06 90 ASP A C 1
ATOM 743 O O . ASP A 1 90 ? 5.835 2.714 3.147 1.00 93.06 90 ASP A O 1
ATOM 747 N N . TYR A 1 91 ? 6.501 4.439 4.411 1.00 95.81 91 TYR A N 1
ATOM 748 C CA . TYR A 1 91 ? 6.342 5.423 3.348 1.00 95.81 91 TYR A CA 1
ATOM 749 C C . TYR A 1 91 ? 7.291 5.160 2.176 1.00 95.81 91 TYR A C 1
ATOM 751 O O . TYR A 1 91 ? 6.842 5.121 1.033 1.00 95.81 91 TYR A O 1
ATOM 759 N N . LEU A 1 92 ? 8.584 4.957 2.448 1.00 97.38 92 LEU A N 1
ATOM 760 C CA . LEU A 1 92 ? 9.566 4.680 1.400 1.00 97.38 92 LEU A CA 1
ATOM 761 C C . LEU A 1 92 ? 9.258 3.353 0.701 1.00 97.38 92 LEU A C 1
ATOM 763 O O . LEU A 1 92 ? 9.282 3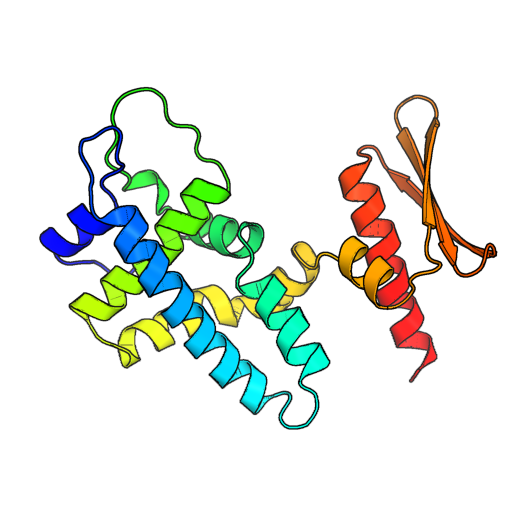.284 -0.522 1.00 97.38 92 LEU A O 1
ATOM 767 N N . LEU A 1 93 ? 8.923 2.316 1.463 1.00 98.44 93 LEU A N 1
ATOM 768 C CA . LEU A 1 93 ? 8.650 0.990 0.917 1.00 98.44 93 LEU A CA 1
ATOM 769 C C . LEU A 1 93 ? 7.389 0.961 0.048 1.00 98.44 93 LEU A C 1
ATOM 771 O O . LEU A 1 93 ? 7.427 0.383 -1.038 1.00 98.44 93 LEU A O 1
ATOM 775 N N . ALA A 1 94 ? 6.316 1.633 0.476 1.00 98.44 94 ALA A N 1
ATOM 776 C CA . ALA A 1 94 ? 5.121 1.831 -0.342 1.00 98.44 94 ALA A CA 1
ATOM 777 C C . ALA A 1 94 ? 5.437 2.632 -1.615 1.00 98.44 94 ALA A C 1
ATOM 779 O O . ALA A 1 94 ? 5.083 2.197 -2.706 1.00 98.44 94 ALA A O 1
ATOM 780 N N . THR A 1 95 ? 6.205 3.723 -1.489 1.00 98.56 95 THR A N 1
ATOM 781 C CA . THR A 1 95 ? 6.641 4.547 -2.633 1.00 98.56 95 THR A CA 1
ATOM 782 C C . THR A 1 95 ? 7.414 3.712 -3.659 1.00 98.56 95 THR A C 1
ATOM 784 O O . THR A 1 95 ? 7.202 3.851 -4.861 1.00 98.56 95 THR A O 1
ATOM 787 N N . ILE A 1 96 ? 8.311 2.827 -3.206 1.00 98.31 96 ILE A N 1
ATOM 788 C CA . ILE A 1 96 ? 9.064 1.923 -4.089 1.00 98.31 96 ILE A CA 1
ATOM 789 C C . ILE A 1 96 ? 8.112 0.967 -4.814 1.00 98.31 96 ILE A C 1
ATOM 791 O O . ILE A 1 96 ? 8.269 0.763 -6.014 1.00 98.31 96 ILE A O 1
ATOM 795 N N . PHE A 1 97 ? 7.123 0.397 -4.120 1.00 98.75 97 PHE A N 1
ATOM 796 C CA . PHE A 1 97 ? 6.153 -0.508 -4.737 1.00 98.75 97 PHE A CA 1
ATOM 797 C C . PHE A 1 97 ? 5.286 0.194 -5.792 1.00 98.75 97 PHE A C 1
ATOM 799 O O . PHE A 1 97 ? 5.120 -0.328 -6.894 1.00 98.75 97 PHE A O 1
ATOM 806 N N . GLU A 1 98 ? 4.790 1.396 -5.495 1.00 98.88 98 GLU A N 1
ATOM 807 C CA . GLU A 1 98 ? 4.045 2.231 -6.445 1.00 98.88 98 GLU A CA 1
ATOM 808 C C . GLU A 1 98 ? 4.910 2.560 -7.671 1.00 98.88 98 GLU A C 1
ATOM 810 O O . GLU A 1 98 ? 4.502 2.332 -8.812 1.00 98.88 98 GLU A O 1
ATOM 815 N N . ALA A 1 99 ? 6.147 3.020 -7.452 1.00 98.81 99 ALA A N 1
ATOM 816 C CA . ALA A 1 99 ? 7.075 3.326 -8.535 1.00 98.81 99 ALA A CA 1
ATOM 817 C C . ALA A 1 99 ? 7.373 2.090 -9.392 1.00 98.81 99 ALA A C 1
ATOM 819 O O . ALA A 1 99 ? 7.411 2.175 -10.617 1.00 98.81 99 ALA A O 1
ATOM 820 N N . TYR A 1 100 ? 7.534 0.932 -8.758 1.00 98.81 100 TYR A N 1
ATOM 821 C CA . TYR A 1 100 ? 7.776 -0.336 -9.426 1.00 98.81 100 TYR A CA 1
ATOM 822 C C . TYR A 1 100 ? 6.590 -0.778 -10.294 1.00 98.81 100 TYR A C 1
ATOM 824 O O . TYR A 1 100 ? 6.792 -1.177 -11.439 1.00 98.81 100 TYR A O 1
ATOM 832 N N . CYS A 1 101 ? 5.354 -0.613 -9.812 1.00 98.81 101 CYS A N 1
ATOM 833 C CA . CYS A 1 101 ? 4.145 -0.839 -10.610 1.00 98.81 101 CYS A CA 1
ATOM 834 C C . CYS A 1 101 ? 4.109 0.062 -11.854 1.00 98.81 101 CYS A C 1
ATOM 836 O O . CYS A 1 101 ? 3.816 -0.399 -12.956 1.00 98.81 101 CYS A O 1
ATOM 838 N N . CYS A 1 102 ? 4.477 1.333 -11.699 1.00 98.81 102 CYS A N 1
ATOM 839 C CA . CYS A 1 102 ? 4.618 2.257 -12.820 1.00 98.81 102 CYS A CA 1
ATOM 840 C C . CYS A 1 102 ? 5.713 1.817 -13.807 1.00 98.81 102 CYS A C 1
ATOM 842 O O . CYS A 1 102 ? 5.522 1.883 -15.019 1.00 98.81 102 CYS A O 1
ATOM 844 N N . GLY A 1 103 ? 6.833 1.291 -13.305 1.00 98.75 103 GLY A N 1
ATOM 845 C CA . GLY A 1 103 ? 7.881 0.708 -14.140 1.00 98.75 103 GLY A CA 1
ATOM 846 C C . GLY A 1 103 ? 7.389 -0.480 -14.969 1.00 98.75 103 GLY A C 1
ATOM 847 O O . GLY A 1 103 ? 7.613 -0.516 -16.176 1.00 98.75 103 GLY A O 1
ATOM 848 N N . ILE A 1 104 ? 6.644 -1.408 -14.356 1.00 98.81 104 ILE A N 1
ATOM 849 C CA . ILE A 1 104 ? 6.031 -2.541 -15.070 1.00 98.81 104 ILE A CA 1
ATOM 850 C C . ILE A 1 104 ? 5.091 -2.035 -16.169 1.00 98.81 104 ILE A C 1
ATOM 852 O O . ILE A 1 104 ? 5.101 -2.567 -17.276 1.00 98.81 104 ILE A O 1
ATOM 856 N N . TYR A 1 105 ? 4.292 -1.007 -15.880 1.00 98.75 105 TYR A N 1
ATOM 857 C CA . TYR A 1 105 ? 3.409 -0.393 -16.867 1.00 98.75 105 TYR A CA 1
ATOM 858 C C . TYR A 1 105 ? 4.175 0.206 -18.050 1.00 98.75 105 TYR A C 1
ATOM 860 O O . TYR A 1 105 ? 3.806 -0.052 -19.193 1.00 98.75 105 TYR A O 1
ATOM 868 N N . PHE A 1 106 ? 5.235 0.974 -17.801 1.00 98.50 106 PHE A N 1
ATOM 869 C CA . PHE A 1 106 ? 6.011 1.581 -18.883 1.00 98.50 106 PHE A CA 1
ATOM 870 C C . PHE A 1 106 ? 6.729 0.548 -19.754 1.00 98.50 106 PHE A C 1
ATOM 872 O O . PHE A 1 106 ? 6.833 0.755 -20.961 1.00 98.50 106 PHE A O 1
ATOM 879 N N . ASP A 1 107 ? 7.184 -0.558 -19.166 1.00 98.62 107 ASP A N 1
ATOM 880 C CA . ASP A 1 107 ? 7.923 -1.587 -19.899 1.00 98.62 107 ASP A CA 1
ATOM 881 C C . ASP A 1 107 ? 7.002 -2.585 -20.614 1.00 98.62 107 ASP A C 1
ATOM 883 O O . ASP A 1 107 ? 7.337 -3.068 -21.694 1.00 98.62 107 ASP A O 1
ATOM 887 N N . TYR A 1 108 ? 5.846 -2.907 -20.023 1.00 98.38 108 TYR A N 1
ATOM 888 C CA . TYR A 1 108 ? 5.024 -4.051 -20.440 1.00 98.38 108 TYR A CA 1
ATOM 889 C C . TYR A 1 108 ? 3.520 -3.763 -20.576 1.00 98.38 108 TYR A C 1
ATOM 891 O O . TYR A 1 108 ? 2.765 -4.647 -20.984 1.00 98.38 108 TYR A O 1
ATOM 899 N N . GLY A 1 109 ? 3.055 -2.561 -20.233 1.00 98.44 109 GLY A N 1
ATOM 900 C CA . GLY A 1 109 ? 1.654 -2.153 -20.347 1.00 98.44 109 GLY A CA 1
ATOM 901 C C . GLY A 1 109 ? 0.707 -2.731 -19.284 1.00 98.44 109 GLY A C 1
ATOM 902 O O . GLY A 1 109 ? 1.100 -3.417 -18.335 1.00 98.44 109 GLY A O 1
ATOM 903 N N . PHE A 1 110 ? -0.587 -2.428 -19.448 1.00 98.25 110 PHE A N 1
ATOM 904 C CA . PHE A 1 110 ? -1.640 -2.747 -18.472 1.00 98.25 110 PHE A CA 1
ATOM 905 C C . PHE A 1 110 ? -1.801 -4.239 -18.196 1.00 98.25 110 PHE A C 1
ATOM 907 O O . PHE A 1 110 ? -1.950 -4.629 -17.042 1.00 98.25 110 PHE A O 1
ATOM 914 N N . GLU A 1 111 ? -1.765 -5.083 -19.230 1.00 97.88 111 GLU A N 1
ATOM 915 C CA . GLU A 1 111 ? -2.027 -6.515 -19.063 1.00 97.88 111 GLU A CA 1
ATOM 916 C C . GLU A 1 111 ? -1.016 -7.158 -18.106 1.00 97.88 111 GLU A C 1
ATOM 918 O O . GLU A 1 111 ? -1.384 -7.909 -17.197 1.00 97.88 111 GLU A O 1
ATOM 923 N N . LYS A 1 112 ? 0.269 -6.819 -18.267 1.00 98.50 112 LYS A N 1
ATOM 924 C CA . LYS A 1 112 ? 1.330 -7.334 -17.405 1.00 98.50 112 LYS A CA 1
ATOM 925 C C . LYS A 1 112 ? 1.219 -6.778 -15.990 1.00 98.50 112 LYS A C 1
ATOM 927 O O . LYS A 1 112 ? 1.357 -7.545 -15.036 1.00 98.50 112 LYS A O 1
ATOM 932 N N . LEU A 1 113 ? 0.929 -5.482 -15.854 1.00 98.69 113 LEU A N 1
ATOM 933 C CA . LEU A 1 113 ? 0.720 -4.859 -14.551 1.00 98.69 113 LEU A CA 1
ATOM 934 C C . LEU A 1 113 ? -0.438 -5.510 -13.791 1.00 98.69 113 LEU A C 1
ATOM 936 O O . LEU A 1 113 ? -0.290 -5.846 -12.621 1.00 98.69 113 LEU A O 1
ATOM 940 N N . PHE A 1 114 ? -1.586 -5.709 -14.433 1.00 98.38 114 PHE A N 1
ATOM 941 C CA . PHE A 1 114 ? -2.766 -6.241 -13.754 1.00 98.38 114 PHE A CA 1
ATOM 942 C C . PHE A 1 114 ? -2.576 -7.705 -13.373 1.00 98.38 114 PHE A C 1
ATOM 944 O O . PHE A 1 114 ? -2.923 -8.078 -12.259 1.00 98.38 114 PHE A O 1
ATOM 951 N N . LYS A 1 115 ? -1.926 -8.518 -14.217 1.00 98.44 115 LYS A N 1
ATOM 952 C CA . LYS A 1 115 ? -1.514 -9.883 -13.839 1.00 98.44 115 LYS A CA 1
ATOM 953 C C . LYS A 1 115 ? -0.548 -9.885 -12.651 1.00 98.44 115 LYS A C 1
ATOM 955 O O . LYS A 1 115 ? -0.637 -10.748 -11.781 1.00 98.44 115 LYS A O 1
ATOM 960 N N . PHE A 1 116 ? 0.371 -8.924 -12.596 1.00 98.69 116 PHE A N 1
ATOM 961 C CA . PHE A 1 116 ? 1.265 -8.764 -11.455 1.00 98.69 116 PHE A CA 1
ATOM 962 C C . PHE A 1 116 ? 0.492 -8.409 -10.180 1.00 98.69 116 PHE A C 1
ATOM 964 O O . PHE A 1 116 ? 0.610 -9.139 -9.196 1.00 98.69 116 PHE A O 1
ATOM 971 N N . LEU A 1 117 ? -0.342 -7.364 -10.214 1.00 98.62 117 LEU A N 1
ATOM 972 C CA . LEU A 1 117 ? -1.173 -6.933 -9.085 1.00 98.62 117 LEU A CA 1
ATOM 973 C C . LEU A 1 117 ? -2.141 -8.029 -8.627 1.00 98.62 117 LEU A C 1
ATOM 975 O O . LEU A 1 117 ? -2.319 -8.209 -7.424 1.00 98.62 117 LEU A O 1
ATOM 979 N N . GLU A 1 118 ? -2.692 -8.817 -9.550 1.00 98.12 118 GLU A N 1
ATOM 980 C CA . GLU A 1 118 ? -3.461 -10.022 -9.232 1.00 98.12 118 GLU A CA 1
ATOM 981 C C . GLU A 1 118 ? -2.644 -10.966 -8.349 1.00 98.12 118 GLU A C 1
ATOM 983 O O . GLU A 1 118 ? -3.077 -11.367 -7.270 1.00 98.12 118 GLU A O 1
ATOM 988 N N . SER A 1 119 ? -1.425 -11.282 -8.790 1.00 97.94 119 SER A N 1
ATOM 989 C CA . SER A 1 119 ? -0.584 -12.294 -8.157 1.00 97.94 119 SER A CA 1
ATOM 990 C C . SER A 1 119 ? 0.009 -11.875 -6.811 1.00 97.94 119 SER A C 1
ATOM 992 O O . SER A 1 119 ? 0.255 -12.750 -5.981 1.00 97.94 119 SER A O 1
ATOM 994 N N . VAL A 1 120 ? 0.255 -10.579 -6.586 1.00 97.62 120 VAL A N 1
ATOM 995 C CA . VAL A 1 120 ? 0.961 -10.103 -5.380 1.00 97.62 120 VAL A CA 1
ATOM 996 C C . VAL A 1 120 ? 0.085 -9.307 -4.422 1.00 97.62 120 VAL A C 1
ATOM 998 O O . VAL A 1 120 ? 0.320 -9.375 -3.225 1.00 97.62 120 VAL A O 1
ATOM 1001 N N . LEU A 1 121 ? -0.904 -8.558 -4.914 1.00 97.50 121 LEU A N 1
ATOM 1002 C CA . LEU A 1 121 ? -1.747 -7.700 -4.079 1.00 97.50 121 LEU A CA 1
ATOM 1003 C C . LEU A 1 121 ? -3.115 -8.344 -3.855 1.00 97.50 121 LEU A C 1
ATOM 1005 O O . LEU A 1 121 ? -3.539 -8.536 -2.717 1.00 97.50 121 LEU A O 1
ATOM 1009 N N . TRP A 1 122 ? -3.803 -8.707 -4.937 1.00 97.25 122 TRP A N 1
ATOM 1010 C CA . TRP A 1 122 ? -5.176 -9.206 -4.864 1.00 97.25 122 TRP A CA 1
ATOM 1011 C C . TRP A 1 122 ? -5.277 -10.617 -4.292 1.00 97.25 122 TRP A C 1
ATOM 1013 O O . TRP A 1 122 ? -6.143 -10.873 -3.460 1.00 97.25 122 TRP A O 1
ATOM 1023 N N . SER A 1 123 ? -4.342 -11.502 -4.643 1.00 95.62 123 SER A N 1
ATOM 1024 C CA . SER A 1 123 ? -4.215 -12.842 -4.052 1.00 95.62 123 SER A CA 1
ATOM 1025 C C . SER A 1 123 ? -4.083 -12.822 -2.524 1.00 95.62 123 SER A C 1
ATOM 1027 O O . SER A 1 123 ? -4.401 -13.804 -1.860 1.00 95.62 123 SER A O 1
ATOM 1029 N N . LYS A 1 124 ? -3.643 -11.691 -1.957 1.00 93.81 124 LYS A N 1
ATOM 1030 C CA . LYS A 1 124 ? -3.478 -11.468 -0.517 1.00 93.81 124 LYS A CA 1
ATOM 1031 C C . LYS A 1 124 ? -4.581 -10.606 0.089 1.00 93.81 124 LYS A C 1
ATOM 1033 O O . LYS A 1 124 ? -4.483 -10.266 1.265 1.00 93.81 124 LYS A O 1
ATOM 1038 N N . ARG A 1 125 ? -5.634 -10.261 -0.662 1.00 92.00 125 ARG A N 1
ATOM 1039 C CA . ARG A 1 125 ? -6.712 -9.359 -0.224 1.00 92.00 125 ARG A CA 1
ATOM 1040 C C . ARG A 1 125 ? -7.216 -9.688 1.178 1.00 92.00 125 ARG A C 1
ATOM 1042 O O . ARG A 1 125 ? -7.203 -8.813 2.032 1.00 92.00 125 ARG A O 1
ATOM 1049 N N . GLU A 1 126 ? -7.613 -10.932 1.436 1.00 81.44 126 GLU A N 1
ATOM 1050 C CA . GLU A 1 126 ? -8.166 -11.330 2.738 1.00 81.44 126 GLU A CA 1
ATOM 1051 C C . GLU A 1 126 ? -7.167 -11.134 3.881 1.00 81.44 126 GLU A C 1
ATOM 1053 O O . GLU A 1 126 ? -7.520 -10.592 4.930 1.00 81.44 126 GLU A O 1
ATOM 1058 N N . PHE A 1 127 ? -5.902 -11.502 3.661 1.00 84.88 127 PHE A N 1
ATOM 1059 C CA . PHE A 1 127 ? -4.826 -11.271 4.621 1.00 84.88 127 PHE A CA 1
ATOM 1060 C C . PHE A 1 127 ? -4.635 -9.771 4.884 1.00 84.88 127 PHE A C 1
ATOM 1062 O O . PHE A 1 127 ? -4.590 -9.348 6.037 1.00 84.88 127 PHE A O 1
ATOM 1069 N N . LEU A 1 128 ? -4.569 -8.949 3.835 1.00 88.69 128 LEU A N 1
ATOM 1070 C CA . LEU A 1 128 ? -4.360 -7.507 3.966 1.00 88.69 128 LEU A CA 1
ATOM 1071 C C . LEU A 1 128 ? -5.532 -6.834 4.687 1.00 88.69 128 LEU A C 1
ATOM 1073 O O . LEU A 1 128 ? -5.312 -6.039 5.595 1.00 88.69 128 LEU A O 1
ATOM 1077 N N . LEU A 1 129 ? -6.771 -7.193 4.345 1.00 82.50 129 LEU A N 1
ATOM 1078 C CA . LEU A 1 129 ? -7.968 -6.690 5.021 1.00 82.50 129 LEU A CA 1
ATOM 1079 C C . LEU A 1 129 ? -7.970 -7.070 6.505 1.00 82.50 129 LEU A C 1
ATOM 1081 O O . LEU A 1 129 ? -8.251 -6.245 7.361 1.00 82.50 129 LEU A O 1
ATOM 1085 N N . SER A 1 130 ? -7.592 -8.295 6.852 1.00 71.50 130 SER A N 1
ATOM 1086 C CA . SER A 1 130 ? -7.644 -8.744 8.248 1.00 71.50 130 SER A CA 1
ATOM 1087 C C . SER A 1 130 ? -6.483 -8.248 9.130 1.00 71.50 130 SER A C 1
ATOM 1089 O O . SER A 1 130 ? -6.615 -8.271 10.365 1.00 71.50 130 SER A O 1
ATOM 1091 N N . ASN A 1 131 ? -5.385 -7.771 8.527 1.00 76.88 131 ASN A N 1
ATOM 1092 C CA . ASN A 1 131 ? -4.180 -7.293 9.225 1.00 76.88 131 ASN A CA 1
ATOM 1093 C C . ASN A 1 131 ? -3.951 -5.774 9.141 1.00 76.88 131 ASN A C 1
ATOM 1095 O O . ASN A 1 131 ? -3.249 -5.224 9.990 1.00 76.88 131 ASN A O 1
ATOM 1099 N N . PHE A 1 132 ? -4.517 -5.091 8.144 1.00 77.12 132 PHE A N 1
ATOM 1100 C CA . PHE A 1 132 ? -4.277 -3.665 7.902 1.00 77.12 132 PHE A CA 1
ATOM 1101 C C . PHE A 1 132 ? -5.549 -2.811 7.859 1.00 77.12 132 PHE A C 1
ATOM 1103 O O . PHE A 1 132 ? -5.440 -1.610 7.603 1.00 77.12 132 PHE A O 1
ATOM 1110 N N . ASP A 1 133 ? -6.730 -3.376 8.136 1.00 69.12 133 ASP A N 1
ATOM 1111 C CA . ASP A 1 133 ? -7.958 -2.587 8.292 1.00 69.12 133 ASP A CA 1
ATOM 1112 C C . ASP A 1 133 ? -7.808 -1.602 9.452 1.00 69.12 133 ASP A C 1
ATOM 1114 O O . ASP A 1 133 ? -7.572 -1.987 10.590 1.00 69.12 133 ASP A O 1
ATOM 1118 N N . ASP A 1 134 ? -7.948 -0.305 9.195 1.00 71.81 134 ASP A N 1
ATOM 1119 C CA . ASP A 1 134 ? -7.989 0.678 10.272 1.00 71.81 134 ASP A CA 1
ATOM 1120 C C . ASP A 1 134 ? -9.369 0.642 10.943 1.00 71.81 134 ASP A C 1
ATOM 1122 O O . ASP A 1 134 ? -10.181 1.567 10.821 1.00 71.81 134 ASP A O 1
ATOM 1126 N N . PHE A 1 135 ? -9.624 -0.452 11.669 1.00 75.00 135 PHE A N 1
ATOM 1127 C CA . PHE A 1 135 ? -10.846 -0.684 12.427 1.00 75.00 135 PHE A CA 1
ATOM 1128 C C . PHE A 1 135 ? -11.150 0.486 13.361 1.00 75.00 135 PHE A C 1
ATOM 1130 O O . PHE A 1 135 ? -12.314 0.790 13.589 1.00 75.00 135 PHE A O 1
ATOM 1137 N N . VAL A 1 136 ? -10.130 1.185 13.868 1.00 77.25 136 VAL A N 1
ATOM 1138 C CA . VAL A 1 136 ? -10.297 2.347 14.749 1.00 77.25 136 VAL A CA 1
ATOM 1139 C C . VAL A 1 136 ? -10.876 3.535 13.984 1.00 77.25 136 VAL A C 1
ATOM 1141 O O . VAL A 1 136 ? -11.833 4.160 14.446 1.00 77.25 136 VAL A O 1
ATOM 1144 N N . SER A 1 137 ? -10.331 3.858 12.811 1.00 75.31 137 SER A N 1
ATOM 1145 C CA . SER A 1 137 ? -10.891 4.914 11.960 1.00 75.31 137 SER A CA 1
ATOM 1146 C C . SER A 1 137 ? -12.263 4.538 11.406 1.00 75.31 137 SER A C 1
ATOM 1148 O O . SER A 1 137 ? -13.139 5.399 11.304 1.00 75.31 137 SER A O 1
ATOM 1150 N N . LYS A 1 138 ? -12.481 3.257 11.085 1.00 78.31 138 LYS A N 1
ATOM 1151 C CA . LYS A 1 138 ? -13.791 2.730 10.683 1.00 78.31 138 LYS A CA 1
ATOM 1152 C C . LYS A 1 138 ? -14.821 2.905 11.803 1.00 78.31 138 LYS A C 1
ATOM 1154 O O . LYS A 1 138 ? -15.864 3.508 11.561 1.00 78.31 138 LYS A O 1
ATOM 1159 N N . LEU A 1 139 ? -14.466 2.511 13.027 1.00 84.94 139 LEU A N 1
ATOM 1160 C CA . LEU A 1 139 ? -15.291 2.642 14.227 1.00 84.94 139 LEU A CA 1
ATOM 1161 C C . LEU A 1 139 ? -15.697 4.095 14.472 1.00 84.94 139 LEU A C 1
ATOM 1163 O O . LEU A 1 139 ? -16.875 4.375 14.646 1.00 84.94 139 LEU A O 1
ATOM 1167 N N . LYS A 1 140 ? -14.749 5.037 14.398 1.00 82.69 140 LYS A N 1
ATOM 1168 C CA . LYS A 1 140 ? -15.040 6.471 14.572 1.00 82.69 140 LYS A CA 1
ATOM 1169 C C . LYS A 1 140 ? -15.970 7.040 13.504 1.00 82.69 140 LYS A C 1
ATOM 1171 O O . LYS A 1 140 ? -16.754 7.934 13.801 1.00 82.69 140 LYS A O 1
ATOM 1176 N N . ARG A 1 141 ? -15.856 6.575 12.259 1.00 78.56 141 ARG A N 1
ATOM 1177 C CA . ARG A 1 141 ? -16.679 7.062 11.145 1.00 78.56 141 ARG A CA 1
ATOM 1178 C C . ARG A 1 141 ? -18.108 6.529 11.217 1.00 78.56 141 ARG A C 1
ATOM 1180 O O . ARG A 1 141 ? -19.035 7.266 10.911 1.00 78.56 141 ARG A O 1
ATOM 1187 N N . GLU A 1 142 ? -18.276 5.260 11.578 1.00 83.00 142 GLU A N 1
ATOM 1188 C CA . GLU A 1 142 ? -19.589 4.602 11.614 1.00 83.00 142 GLU A CA 1
ATOM 1189 C C . GLU A 1 142 ? -20.320 4.798 12.939 1.00 83.00 142 GLU A C 1
ATOM 1191 O O . GLU A 1 142 ? -21.542 4.887 12.956 1.00 83.00 142 GLU A O 1
ATOM 1196 N N . TYR A 1 143 ? -19.567 4.947 14.027 1.00 89.94 143 TYR A N 1
ATOM 1197 C CA . TYR A 1 143 ? -20.069 5.233 15.362 1.00 89.94 143 TYR A CA 1
ATOM 1198 C C . TYR A 1 143 ? -19.374 6.502 15.870 1.00 89.94 143 TYR A C 1
ATOM 1200 O O . TYR A 1 143 ? -18.404 6.410 16.626 1.00 89.94 143 TYR A O 1
ATOM 1208 N N . PRO A 1 144 ? -19.826 7.708 15.471 1.00 87.38 144 PRO A N 1
ATOM 1209 C CA . PRO A 1 144 ? -19.202 8.966 15.892 1.00 87.38 144 PRO A CA 1
ATOM 1210 C C . PRO A 1 144 ? -19.183 9.171 17.413 1.00 87.38 144 PRO A C 1
ATOM 1212 O O . PRO A 1 144 ? -18.315 9.869 17.935 1.00 87.38 144 PRO A O 1
ATOM 1215 N N . SER A 1 145 ? -20.118 8.544 18.135 1.00 92.38 145 SER A N 1
ATOM 1216 C CA . SER A 1 145 ? -20.163 8.528 19.600 1.00 92.38 145 SER A CA 1
ATOM 1217 C C . SER A 1 145 ? -19.158 7.562 20.238 1.00 92.38 145 SER A C 1
ATOM 1219 O O . SER A 1 145 ? -19.002 7.567 21.463 1.00 92.38 145 SER A O 1
ATOM 1221 N N . SER A 1 146 ? -18.459 6.750 19.436 1.00 92.69 146 SER A N 1
ATOM 1222 C CA . SER A 1 146 ? -17.486 5.786 19.936 1.00 92.69 146 SER A CA 1
ATOM 1223 C C . SER A 1 146 ? -16.309 6.473 20.630 1.00 92.69 146 SER A C 1
ATOM 1225 O O . SER A 1 146 ? -15.735 7.458 20.157 1.00 92.69 146 SER A O 1
ATOM 1227 N N . LYS A 1 147 ? -15.918 5.931 21.784 1.00 94.06 147 LYS A N 1
ATOM 1228 C CA . LYS A 1 147 ? -14.762 6.385 22.559 1.00 94.06 147 LYS A CA 1
ATOM 1229 C C . LYS A 1 147 ? -13.958 5.186 23.023 1.00 94.06 147 LYS A C 1
ATOM 1231 O O . LYS A 1 147 ? -14.480 4.315 23.709 1.00 94.06 147 LYS A O 1
ATOM 1236 N N . ILE A 1 148 ? -12.667 5.180 22.705 1.00 93.69 148 ILE A N 1
ATOM 1237 C CA . ILE A 1 148 ? -11.719 4.213 23.261 1.00 93.69 148 ILE A CA 1
ATOM 1238 C C . ILE A 1 148 ? -10.986 4.889 24.421 1.00 93.69 148 ILE A C 1
ATOM 1240 O O . ILE A 1 148 ? -10.276 5.876 24.214 1.00 93.69 148 ILE A O 1
ATOM 1244 N N . LYS A 1 149 ? -11.168 4.368 25.637 1.00 96.00 149 LYS A N 1
ATOM 1245 C CA . LYS A 1 149 ? -10.394 4.756 26.823 1.00 96.00 149 LYS A CA 1
ATOM 1246 C C . LYS A 1 149 ? -9.241 3.781 27.029 1.00 96.00 149 LYS A C 1
ATOM 1248 O O . LYS A 1 149 ? -9.382 2.592 26.759 1.00 96.00 149 LYS A O 1
ATOM 1253 N N . ILE A 1 150 ? -8.110 4.302 27.497 1.00 95.25 150 ILE A N 1
ATOM 1254 C CA . ILE A 1 150 ? -6.890 3.529 27.741 1.00 95.25 150 ILE A CA 1
ATOM 1255 C C . ILE A 1 150 ? -6.373 3.880 29.126 1.00 95.25 150 ILE A C 1
ATOM 1257 O O . ILE A 1 150 ? -6.180 5.054 29.435 1.00 95.25 150 ILE A O 1
ATOM 1261 N N . GLU A 1 151 ? -6.112 2.858 29.926 1.00 96.25 151 GLU A N 1
ATOM 1262 C CA . GLU A 1 151 ? -5.569 2.962 31.274 1.00 96.25 151 GLU A CA 1
ATOM 1263 C C . GLU A 1 151 ? -4.357 2.031 31.389 1.00 96.25 151 GLU A C 1
ATOM 1265 O O . GLU A 1 151 ? -4.407 0.884 30.949 1.00 96.25 151 GLU A O 1
ATOM 1270 N N . LYS A 1 152 ? -3.235 2.519 31.927 1.00 94.62 152 LYS A N 1
ATOM 1271 C CA . LYS A 1 152 ? -2.040 1.687 32.122 1.00 94.62 152 LYS A CA 1
ATOM 1272 C C . LYS A 1 152 ? -2.163 0.942 33.450 1.00 94.62 152 LYS A C 1
ATOM 1274 O O . LYS A 1 152 ? -2.305 1.584 34.486 1.00 94.62 152 LYS A O 1
ATOM 1279 N N . ILE A 1 153 ? -2.068 -0.384 33.413 1.00 92.81 153 ILE A N 1
ATOM 1280 C CA . ILE A 1 153 ? -2.118 -1.254 34.591 1.00 92.81 153 ILE A CA 1
ATOM 1281 C C . ILE A 1 153 ? -0.840 -2.088 34.605 1.00 92.81 153 ILE A C 1
ATOM 1283 O O . ILE A 1 153 ? -0.672 -2.986 33.783 1.00 92.81 153 ILE A O 1
ATOM 1287 N N . GLU A 1 154 ? 0.066 -1.764 35.529 1.00 91.50 154 GLU A N 1
ATOM 1288 C CA . GLU A 1 154 ? 1.387 -2.398 35.650 1.00 91.50 154 GLU A CA 1
ATOM 1289 C C . GLU A 1 154 ? 2.164 -2.392 34.313 1.00 91.50 154 GLU A C 1
ATOM 1291 O O . GLU A 1 154 ? 2.576 -1.327 33.834 1.00 91.50 154 GLU A O 1
ATOM 1296 N N . ASN A 1 155 ? 2.344 -3.571 33.703 1.00 92.69 155 ASN A N 1
ATOM 1297 C CA . ASN A 1 155 ? 3.062 -3.794 32.444 1.00 92.69 155 ASN A CA 1
ATOM 1298 C C . ASN A 1 155 ? 2.143 -3.899 31.213 1.00 92.69 155 ASN A C 1
ATOM 1300 O O . ASN A 1 155 ? 2.619 -4.200 30.118 1.00 92.69 155 ASN A O 1
ATOM 1304 N N . GLU A 1 156 ? 0.844 -3.646 31.368 1.00 94.44 156 GLU A N 1
ATOM 1305 C CA . GLU A 1 156 ? -0.146 -3.739 30.296 1.00 94.44 156 GLU A CA 1
ATOM 1306 C C . GLU A 1 156 ? -1.025 -2.484 30.215 1.00 94.44 156 GLU A C 1
ATOM 1308 O O . GLU A 1 156 ? -0.994 -1.586 31.061 1.00 94.44 156 GLU A O 1
ATOM 1313 N N . TYR A 1 157 ? -1.824 -2.418 29.157 1.00 94.62 157 TYR A N 1
ATOM 1314 C CA . TYR A 1 157 ? -2.849 -1.412 28.946 1.00 94.62 157 TYR A CA 1
ATOM 1315 C C . TYR A 1 157 ? -4.218 -2.071 28.980 1.00 94.62 157 TYR A C 1
ATOM 1317 O O . TYR A 1 157 ? -4.496 -2.992 28.214 1.00 94.62 157 TYR A O 1
ATOM 1325 N N . LYS A 1 158 ? -5.089 -1.552 29.834 1.00 96.88 158 LYS A N 1
ATOM 1326 C CA . LYS A 1 158 ? -6.520 -1.800 29.803 1.00 96.88 158 LYS A CA 1
ATOM 1327 C C . LYS A 1 158 ? -7.146 -0.875 28.765 1.00 96.88 158 LYS A C 1
ATOM 1329 O O . LYS A 1 158 ? -6.982 0.344 28.837 1.00 96.88 158 LYS A O 1
ATOM 1334 N N . ILE A 1 159 ? -7.833 -1.449 27.787 1.00 96.81 159 ILE A N 1
ATOM 1335 C CA . ILE A 1 159 ? -8.461 -0.715 26.690 1.00 96.81 159 ILE A CA 1
ATOM 1336 C C . ILE A 1 159 ? -9.950 -1.024 26.703 1.00 96.81 159 ILE A C 1
ATOM 1338 O O . ILE A 1 159 ? -10.338 -2.187 26.651 1.00 96.81 159 ILE A O 1
ATOM 1342 N N . SER A 1 160 ? -10.771 0.021 26.768 1.00 97.12 160 SER A N 1
ATOM 1343 C CA . SER A 1 160 ? -12.226 -0.083 26.901 1.00 97.12 160 SER A CA 1
ATOM 1344 C C . SER A 1 160 ? -12.905 0.709 25.783 1.00 97.12 160 SER A C 1
ATOM 1346 O O . SER A 1 160 ? -12.618 1.895 25.592 1.00 97.12 160 SER A O 1
ATOM 1348 N N . LEU A 1 161 ? -13.803 0.061 25.042 1.00 96.31 161 LEU A N 1
ATOM 1349 C CA . LEU A 1 161 ? -14.587 0.663 23.967 1.00 96.31 161 LEU A CA 1
ATOM 1350 C C . LEU A 1 161 ? -15.973 1.023 24.489 1.00 96.31 161 LEU A C 1
ATOM 1352 O O . LEU A 1 161 ? -16.710 0.152 24.944 1.00 96.31 161 LEU A O 1
ATOM 1356 N N . PHE A 1 162 ? -16.335 2.293 24.352 1.00 95.88 162 PHE A N 1
ATOM 1357 C CA . PHE A 1 162 ? -17.662 2.811 24.643 1.00 95.88 162 PHE A CA 1
ATOM 1358 C C . PHE A 1 162 ? -18.363 3.249 23.359 1.00 95.88 162 PHE A C 1
ATOM 1360 O O . PHE A 1 162 ? -17.721 3.866 22.510 1.00 95.88 162 PHE A O 1
ATOM 1367 N N . ILE A 1 163 ? -19.667 3.004 23.249 1.00 94.12 163 ILE A N 1
ATOM 1368 C CA . ILE A 1 163 ? -20.554 3.575 22.223 1.00 94.12 163 ILE A CA 1
ATOM 1369 C C . ILE A 1 163 ? -21.790 4.103 22.948 1.00 94.12 163 ILE A C 1
ATOM 1371 O O . ILE A 1 163 ? -22.337 3.417 23.807 1.00 94.12 163 ILE A O 1
ATOM 1375 N N . ASP A 1 164 ? -22.171 5.353 22.676 1.00 92.25 164 ASP A N 1
ATOM 1376 C CA . ASP A 1 164 ? -23.272 6.040 23.375 1.00 92.25 164 ASP A CA 1
ATOM 1377 C C . ASP A 1 164 ? -23.153 5.979 24.910 1.00 92.25 164 ASP A C 1
ATOM 1379 O O . ASP A 1 164 ? -24.125 5.820 25.639 1.00 92.25 164 ASP A O 1
ATOM 1383 N N . SER A 1 165 ? -21.919 6.113 25.411 1.00 91.50 165 SER A N 1
ATOM 1384 C CA . SER A 1 165 ? -21.538 5.995 26.833 1.00 91.50 165 SER A CA 1
ATOM 1385 C C . SER A 1 165 ? -21.682 4.602 27.460 1.00 91.50 165 SER A C 1
ATOM 1387 O O . SER A 1 165 ? -21.280 4.425 28.609 1.00 91.50 165 SER A O 1
ATOM 1389 N N . ASN A 1 166 ? -22.148 3.601 26.714 1.00 93.56 166 ASN A N 1
ATOM 1390 C CA . ASN A 1 166 ? -22.209 2.214 27.166 1.00 93.56 166 ASN A CA 1
ATOM 1391 C C . ASN A 1 166 ? -20.880 1.509 26.907 1.00 93.56 166 ASN A C 1
ATOM 1393 O O . ASN A 1 166 ? -20.316 1.638 25.821 1.00 93.56 166 ASN A O 1
ATOM 1397 N N . LEU A 1 167 ? -20.382 0.761 27.892 1.00 95.56 167 LEU A N 1
ATOM 1398 C CA . LEU A 1 167 ? -19.210 -0.095 27.719 1.00 95.56 167 LEU A CA 1
ATOM 1399 C C . LEU A 1 167 ? -19.588 -1.287 26.834 1.00 95.56 167 LEU A C 1
ATOM 1401 O O . LEU A 1 167 ? -20.472 -2.058 27.195 1.00 95.56 167 LEU A O 1
ATOM 1405 N N . ILE A 1 168 ? -18.910 -1.435 25.698 1.00 95.56 168 ILE A N 1
ATOM 1406 C CA . ILE A 1 168 ? -19.168 -2.506 24.729 1.00 95.56 168 ILE A CA 1
ATOM 1407 C C . ILE A 1 168 ? -18.152 -3.635 24.893 1.00 95.56 168 ILE A C 1
ATOM 1409 O O . ILE A 1 168 ? -18.521 -4.793 25.042 1.00 95.56 168 ILE A O 1
ATOM 1413 N N . PHE A 1 169 ? -16.864 -3.289 24.901 1.00 94.88 169 PHE A N 1
ATOM 1414 C CA . PHE A 1 169 ? -15.775 -4.247 25.068 1.00 94.88 169 PHE A CA 1
ATOM 1415 C C . PHE A 1 169 ? -14.700 -3.707 25.992 1.00 94.88 169 PHE A C 1
ATOM 1417 O O . PHE A 1 169 ? -14.508 -2.497 26.124 1.00 94.88 169 PHE A O 1
ATOM 1424 N N . GLU A 1 170 ? -13.949 -4.635 26.570 1.00 96.44 170 GLU A N 1
ATOM 1425 C CA . GLU A 1 170 ? -12.762 -4.362 27.358 1.00 96.44 170 GLU A CA 1
ATOM 1426 C C . GLU A 1 170 ? -11.725 -5.462 27.111 1.00 96.44 170 GLU A C 1
ATOM 1428 O O . GLU A 1 170 ? -12.066 -6.646 27.098 1.00 96.44 170 GLU A O 1
ATOM 1433 N N . ILE A 1 171 ? -10.470 -5.070 26.880 1.00 93.50 171 ILE A N 1
ATOM 1434 C CA . ILE A 1 171 ? -9.337 -5.985 26.690 1.00 93.50 171 ILE A CA 1
ATOM 1435 C C . ILE A 1 171 ? -8.101 -5.487 27.447 1.00 93.50 171 ILE A C 1
ATOM 1437 O O . ILE A 1 171 ? -8.003 -4.308 27.801 1.00 93.50 171 ILE A O 1
ATOM 1441 N N . ARG A 1 172 ? -7.132 -6.382 27.660 1.00 95.06 172 ARG A N 1
ATOM 1442 C CA . ARG A 1 172 ? -5.776 -6.034 28.103 1.00 95.06 172 ARG A CA 1
ATOM 1443 C C . ARG A 1 172 ? -4.785 -6.296 26.978 1.00 95.06 172 ARG A C 1
ATOM 1445 O O . ARG A 1 172 ? -4.895 -7.312 26.301 1.00 95.06 172 ARG A O 1
ATOM 1452 N N . HIS A 1 173 ? -3.837 -5.387 26.775 1.00 88.88 173 HIS A N 1
ATOM 1453 C CA . HIS A 1 173 ? -2.835 -5.507 25.721 1.00 88.88 173 HIS A CA 1
ATOM 1454 C C . HIS A 1 173 ? -1.500 -4.871 26.131 1.00 88.88 173 HIS A C 1
ATOM 1456 O O . HIS A 1 173 ? -1.479 -3.836 26.794 1.00 88.88 173 HIS A O 1
ATOM 1462 N N . LYS A 1 174 ? -0.362 -5.437 25.708 1.00 85.31 174 LYS A N 1
ATOM 1463 C CA . LYS A 1 174 ? 0.979 -4.906 26.048 1.00 85.31 174 LYS A CA 1
ATOM 1464 C C . LYS A 1 174 ? 1.322 -3.599 25.325 1.00 85.31 174 LYS A C 1
ATOM 1466 O O . LYS A 1 174 ? 2.123 -2.806 25.809 1.00 85.31 174 LYS A O 1
ATOM 1471 N N . ASN A 1 175 ? 0.703 -3.362 24.172 1.00 85.56 175 ASN A N 1
ATOM 1472 C CA . ASN A 1 175 ? 0.901 -2.180 23.332 1.00 85.56 175 ASN A CA 1
ATOM 1473 C C . ASN A 1 175 ? -0.418 -1.413 23.142 1.00 85.56 175 ASN A C 1
ATOM 1475 O O . ASN A 1 175 ? -1.431 -1.999 22.760 1.00 85.56 175 ASN A O 1
ATOM 1479 N N . LYS A 1 176 ? -0.390 -0.093 23.371 1.00 82.50 176 LYS A N 1
ATOM 1480 C CA . LYS A 1 176 ? -1.569 0.785 23.293 1.00 82.50 176 LYS A CA 1
ATOM 1481 C C . LYS A 1 176 ? -2.210 0.866 21.901 1.00 82.50 176 LYS A C 1
ATOM 1483 O O . LYS A 1 176 ? -3.427 0.971 21.814 1.00 82.50 176 LYS A O 1
ATOM 1488 N N . GLU A 1 177 ? -1.425 0.888 20.823 1.00 75.88 177 GLU A N 1
ATOM 1489 C CA . GLU A 1 177 ? -1.954 1.087 19.465 1.00 75.88 177 GLU A CA 1
ATOM 1490 C C . GLU A 1 177 ? -2.495 -0.226 18.902 1.00 75.88 177 GLU A C 1
ATOM 1492 O O . GLU A 1 177 ? -3.581 -0.244 18.327 1.00 75.88 177 GLU A O 1
ATOM 1497 N N . GLU A 1 178 ? -1.792 -1.331 19.154 1.00 73.12 178 GLU A N 1
ATOM 1498 C CA . GLU A 1 178 ? -2.258 -2.677 18.802 1.00 73.12 178 GLU A CA 1
ATOM 1499 C C . GLU A 1 178 ? -3.552 -3.021 19.545 1.00 73.12 178 GLU A C 1
ATOM 1501 O O . GLU A 1 178 ? -4.513 -3.467 18.930 1.00 73.12 178 GLU A O 1
ATOM 1506 N N . GLY A 1 179 ? -3.660 -2.685 20.833 1.00 81.62 179 GLY A N 1
ATOM 1507 C CA . GLY A 1 179 ? -4.895 -2.940 21.565 1.00 81.62 179 GLY A CA 1
ATOM 1508 C C . GLY A 1 179 ? -6.083 -2.062 21.114 1.00 81.62 179 GLY A C 1
ATOM 1509 O O . GLY A 1 179 ? -7.221 -2.528 21.119 1.00 81.62 179 GLY A O 1
ATOM 1510 N N . LYS A 1 180 ? -5.866 -0.810 20.666 1.00 85.25 180 LYS A N 1
ATOM 1511 C CA . LYS A 1 180 ? -6.944 -0.013 20.028 1.00 85.25 180 LYS A CA 1
ATOM 1512 C C . LYS A 1 180 ? -7.453 -0.700 18.763 1.00 85.25 180 LYS A C 1
ATOM 1514 O O . LYS A 1 180 ? -8.655 -0.713 18.508 1.00 85.25 180 LYS A O 1
ATOM 1519 N N . TYR A 1 181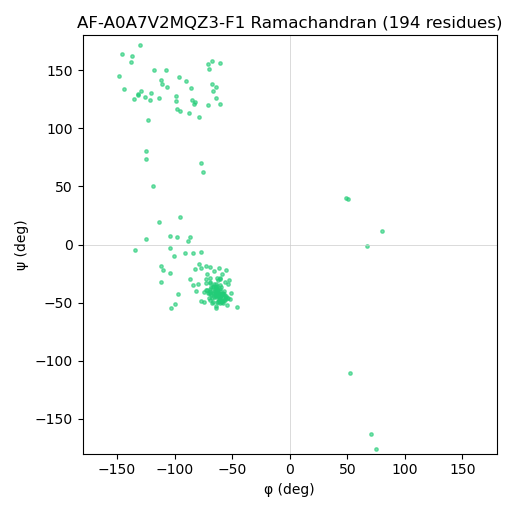 ? -6.533 -1.227 17.963 1.00 80.19 181 TYR A N 1
ATOM 1520 C CA . TYR A 1 181 ? -6.873 -1.974 16.764 1.00 80.19 181 TYR A CA 1
ATOM 1521 C C . TYR A 1 181 ? -7.663 -3.236 17.117 1.00 80.19 181 TYR A C 1
ATOM 1523 O O . TYR A 1 181 ? -8.739 -3.445 16.564 1.00 80.19 181 TYR A O 1
ATOM 1531 N N . GLU A 1 182 ? -7.184 -4.039 18.071 1.00 80.38 182 GLU A N 1
ATOM 1532 C CA . GLU A 1 182 ? -7.833 -5.292 18.465 1.00 80.38 182 GLU A CA 1
ATOM 1533 C C . GLU A 1 182 ? -9.245 -5.083 19.002 1.00 80.38 182 GLU A C 1
ATOM 1535 O O . GLU A 1 182 ? -10.157 -5.800 18.596 1.00 80.38 182 GLU A O 1
ATOM 1540 N N . ILE A 1 183 ? -9.460 -4.084 19.864 1.00 90.25 183 ILE A N 1
ATOM 1541 C CA . ILE A 1 183 ? -10.796 -3.833 20.414 1.00 90.25 183 ILE A CA 1
ATOM 1542 C C . ILE A 1 183 ? -11.780 -3.372 19.332 1.00 90.25 183 ILE A C 1
ATOM 1544 O O . ILE A 1 183 ? -12.945 -3.768 19.344 1.00 90.25 183 ILE A O 1
ATOM 1548 N N . ALA A 1 184 ? -11.310 -2.581 18.361 1.00 86.62 184 ALA A N 1
ATOM 1549 C CA . ALA A 1 184 ? -12.123 -2.150 17.232 1.00 86.62 184 ALA A CA 1
ATOM 1550 C C . ALA A 1 184 ? -12.400 -3.317 16.266 1.00 86.62 184 ALA A C 1
ATOM 1552 O O . ALA A 1 184 ? -13.534 -3.496 15.830 1.00 86.62 184 ALA A O 1
ATOM 1553 N N . LYS A 1 185 ? -11.403 -4.165 15.988 1.00 81.06 185 LYS A N 1
ATOM 1554 C CA . LYS A 1 185 ? -11.560 -5.397 15.202 1.00 81.06 185 LYS A CA 1
ATOM 1555 C C . LYS A 1 185 ? -12.579 -6.339 15.838 1.00 81.06 185 LYS A C 1
ATOM 1557 O O . LYS A 1 185 ? -13.491 -6.801 15.156 1.00 81.06 185 LYS A O 1
ATOM 1562 N N . LYS A 1 186 ? -12.451 -6.583 17.147 1.00 84.38 186 LYS A N 1
ATOM 1563 C CA . LYS A 1 186 ? -13.361 -7.426 17.932 1.00 84.38 186 LYS A CA 1
ATOM 1564 C C . LYS A 1 186 ? -14.802 -6.937 17.824 1.00 84.38 186 LYS A C 1
ATOM 1566 O O . LYS A 1 186 ? -15.689 -7.730 17.526 1.00 84.38 186 LYS A O 1
ATOM 1571 N N . PHE A 1 187 ? -15.011 -5.627 17.963 1.00 88.31 187 PHE A N 1
ATOM 1572 C CA . PHE A 1 187 ? -16.327 -5.020 17.801 1.00 88.31 187 PHE A CA 1
ATOM 1573 C C . PHE A 1 187 ? -16.982 -5.368 16.463 1.00 88.31 187 PHE A C 1
ATOM 1575 O O . PHE A 1 187 ? -18.152 -5.747 16.432 1.00 88.31 187 PHE A O 1
ATOM 1582 N N . TYR A 1 188 ? -16.235 -5.280 15.364 1.00 78.62 188 TYR A N 1
ATOM 1583 C CA . TYR A 1 188 ? -16.780 -5.578 14.045 1.00 78.62 188 TYR A CA 1
ATOM 1584 C C . TYR A 1 188 ? -17.035 -7.066 13.815 1.00 78.62 188 TYR A C 1
ATOM 1586 O O . TYR A 1 188 ? -18.061 -7.396 13.223 1.00 78.62 188 TYR A O 1
ATOM 1594 N N . LEU A 1 189 ? -16.149 -7.947 14.288 1.00 72.81 189 LEU A N 1
ATOM 1595 C CA . LEU A 1 189 ? -16.299 -9.399 14.139 1.00 72.81 189 LEU A CA 1
ATOM 1596 C C . LEU A 1 189 ? -17.504 -9.944 14.916 1.00 72.81 189 LEU A C 1
ATOM 1598 O O . LEU A 1 189 ? -18.228 -10.793 14.407 1.00 72.81 189 LEU A O 1
ATOM 1602 N N . GLU A 1 190 ? -17.754 -9.437 16.122 1.00 79.06 190 GLU A N 1
ATOM 1603 C CA . GLU A 1 190 ? -18.873 -9.909 16.944 1.00 79.06 190 GLU A CA 1
ATOM 1604 C C . GLU A 1 190 ? -20.215 -9.301 16.509 1.00 79.06 190 GLU A C 1
ATOM 1606 O O . GLU A 1 190 ? -21.223 -10.001 16.487 1.00 79.06 190 GLU A O 1
ATOM 1611 N N . ASN A 1 191 ? -20.245 -8.049 16.037 1.00 67.25 191 ASN A N 1
ATOM 1612 C CA . ASN A 1 191 ? -21.479 -7.456 15.501 1.00 67.25 191 ASN A CA 1
ATOM 1613 C C . ASN A 1 191 ? -21.898 -8.007 14.127 1.00 67.25 191 ASN A C 1
ATOM 1615 O O . ASN A 1 191 ? -23.059 -7.864 13.749 1.00 67.25 191 ASN A O 1
ATOM 1619 N N . THR A 1 192 ? -20.999 -8.645 13.366 1.00 53.16 192 THR A N 1
ATOM 1620 C CA . THR A 1 192 ? -21.389 -9.325 12.113 1.00 53.16 192 THR A CA 1
ATOM 1621 C C . THR A 1 192 ? -22.070 -10.672 12.352 1.00 53.16 192 THR A C 1
ATOM 1623 O O . THR A 1 192 ? -22.788 -11.140 11.471 1.00 53.16 192 THR A O 1
ATOM 1626 N N . LEU A 1 193 ? -21.889 -11.283 13.528 1.00 40.22 193 LEU A N 1
ATOM 1627 C CA . LEU A 1 193 ? -22.537 -12.545 13.901 1.00 40.22 193 LEU A CA 1
ATOM 1628 C C . LEU A 1 193 ? -23.969 -12.350 14.420 1.00 40.22 193 LEU A C 1
ATOM 1630 O O . LEU A 1 193 ? -24.762 -13.278 14.335 1.00 40.22 193 LEU A O 1
ATOM 1634 N N . SER A 1 194 ? -24.321 -11.150 14.888 1.00 36.91 194 SER A N 1
ATOM 1635 C CA . SER A 1 194 ? -25.670 -10.826 15.382 1.00 36.91 194 SER A CA 1
ATOM 1636 C C . SER A 1 194 ? -26.669 -10.426 14.285 1.00 36.91 194 SER A C 1
ATOM 1638 O O . SER A 1 194 ? -27.846 -10.249 14.577 1.00 36.91 194 SER A O 1
ATOM 1640 N N . ASN A 1 195 ? -26.206 -10.258 13.039 1.00 34.44 195 ASN A N 1
ATOM 1641 C CA . ASN A 1 195 ? -27.018 -9.858 11.878 1.00 34.44 195 ASN A CA 1
ATOM 1642 C C . ASN A 1 195 ? -27.140 -10.971 10.811 1.00 34.44 195 ASN A C 1
ATOM 1644 O O . ASN A 1 195 ? -27.449 -10.683 9.654 1.00 34.44 195 ASN A O 1
ATOM 1648 N N . LYS A 1 196 ? -26.872 -12.227 11.183 1.00 33.06 196 LYS A N 1
ATOM 1649 C CA . LYS A 1 196 ? -27.207 -13.429 10.404 1.00 33.06 196 LYS A CA 1
ATOM 1650 C C . LYS A 1 196 ? -28.251 -14.238 11.156 1.00 33.06 196 LYS A C 1
ATOM 1652 O O . LYS A 1 196 ? -29.106 -14.827 10.463 1.00 33.06 196 LYS A O 1
#

pLDDT: mean 90.46, std 11.65, range [33.06, 98.88]

Foldseek 3Di:
DDDDFPPVLLCQLAEDVQNVHDRLQVLLVVLLVLLLVLLLVVLCVVCVPPVPVSVQLSCQLLDLVNLLVLLVVNVLNVSHDHDDDDDSDSNVSSSSSSSSLSRCCVGPNNVRSSVVCVVRRVVCSVVSCLPRRPLLVVCCVVQVQWDWDWDDDPQWIWIFIDGPNDTDDIDIGNDDVVVSSVVSSVVVVVVVVVVD

Nearest PDB structures (foldseek):
  7odt-assembly1_c  TM=6.094E-01  e=9.181E-07  Homo sapiens
  7oib-assembly1_c  TM=6.219E-01  e=3.327E-06  Homo sapiens
  7qh7-assembly1_c  TM=6.184E-01  e=3.860E-06  Homo sapiens
  1yyw-assembly1_B  TM=6.091E-01  e=2.353E-06  Aquifex aeolicus
  3rv0-assembly1_A  TM=6.784E-01  e=4.485E-02  Vanderwaltozyma polyspora DSM 70294

Radius of gyration: 19.77 Å; Cα contacts (8 Å, |Δi|>4): 267; chains: 1; bounding box: 51×26×56 Å

Sequence (196 aa):
MKIELNLQTRDRVFRHSSAGGKFQRIYAFIGDSLIDLYLRQKLFQIYFDDLKYASIERGILASKRSLSYISKELSLHEELIYSGNINFSDYLLATIFEAYCCGIYFDYGFEKLFKFLESVLWSKREFLLSNFDDFVSKLKREYPSSKIKIEKIENEYKISLFIDSNLIFEIRHKNKEEGKYEIAKKFYLENTLSNK

Mean predicted aligned error: 8.9 Å